Protein AF-L0GWH3-F1 (afdb_monomer_lite)

Secondary structure (DSSP, 8-state):
-----PPPHHHHHHHHHHHHH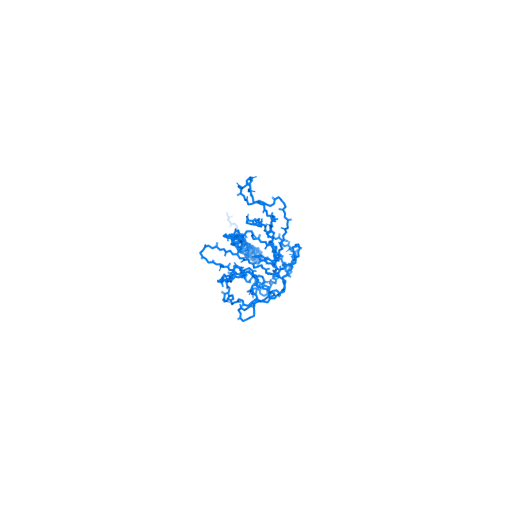HHHHHHHHHHHHHHHHHHHHHHHHHHHHHHHHHHHHHHHHTTTTTT-SS--BTTTEEEEES--EETTEE--EEPPTT-EESEEEEEEESSSEEEEEEE--TTS--EEEEEEE-S-GGGGGTSB--SPEEEE--SSTT-TT-EEEEEEEEEEEE-TT---TT-S-----S--EEEEEEEEEEEESSS--EEEEEEEEE-S--

pLDDT: mean 81.89, std 13.48, range [44.09, 96.38]

Structure (mmCIF, N/CA/C/O backbone):
data_AF-L0GWH3-F1
#
_entry.id   AF-L0GWH3-F1
#
loop_
_atom_site.group_PDB
_atom_site.id
_atom_site.type_symbol
_atom_site.label_atom_id
_atom_site.label_alt_id
_atom_site.label_comp_id
_atom_site.label_asym_id
_atom_site.label_entity_id
_atom_site.label_seq_id
_atom_site.pdbx_PDB_ins_code
_atom_site.Cartn_x
_atom_site.Cartn_y
_atom_site.Cartn_z
_atom_site.occupancy
_atom_site.B_iso_or_equiv
_atom_site.auth_seq_id
_atom_site.auth_comp_id
_atom_site.auth_asym_id
_atom_site.auth_atom_id
_atom_site.pdbx_PDB_model_num
ATOM 1 N N . MET A 1 1 ? -49.078 20.575 70.117 1.00 44.09 1 MET A N 1
ATOM 2 C CA . MET A 1 1 ? -48.470 19.298 70.553 1.00 44.09 1 MET A CA 1
ATOM 3 C C . MET A 1 1 ? -47.922 18.587 69.323 1.00 44.09 1 MET A C 1
ATOM 5 O O . MET A 1 1 ? -48.710 18.144 68.500 1.00 44.09 1 MET A O 1
ATOM 9 N N . HIS A 1 2 ? -46.599 18.558 69.143 1.00 49.22 2 HIS A N 1
ATOM 10 C CA . HIS A 1 2 ? -45.952 17.859 68.027 1.00 49.22 2 HIS A CA 1
ATOM 11 C C . HIS A 1 2 ? -45.765 16.384 68.408 1.00 49.22 2 HIS A C 1
ATOM 13 O O . HIS A 1 2 ? -45.039 16.078 69.351 1.00 49.22 2 HIS A O 1
ATOM 19 N N . ARG A 1 3 ? -46.450 15.472 67.709 1.00 53.72 3 ARG A N 1
ATOM 20 C CA . ARG A 1 3 ? -46.238 14.023 67.837 1.00 53.72 3 ARG A CA 1
ATOM 21 C C . ARG A 1 3 ? -44.860 13.688 67.257 1.00 53.72 3 ARG A C 1
ATOM 23 O O . ARG A 1 3 ? -44.674 13.782 66.050 1.00 53.72 3 ARG A O 1
ATOM 30 N N . GLN A 1 4 ? -43.910 13.293 68.102 1.00 58.62 4 GLN A N 1
ATOM 31 C CA . GLN A 1 4 ? -42.692 12.622 67.648 1.00 58.62 4 GLN A CA 1
ATOM 32 C C . GLN A 1 4 ? -43.064 11.209 67.185 1.00 58.62 4 GLN A C 1
ATOM 34 O O . GLN A 1 4 ? -43.278 10.307 67.990 1.00 58.62 4 GLN A O 1
ATOM 39 N N . SER A 1 5 ? -43.189 11.026 65.875 1.00 62.06 5 SER A N 1
ATOM 40 C CA . SER A 1 5 ? -43.264 9.711 65.241 1.00 62.06 5 SER A CA 1
ATOM 41 C C . SER A 1 5 ? -41.844 9.167 65.080 1.00 62.06 5 SER A C 1
ATOM 43 O O . SER A 1 5 ? -41.103 9.606 64.203 1.00 62.06 5 SER A O 1
ATOM 45 N N . GLY A 1 6 ? -41.453 8.246 65.965 1.00 63.69 6 GLY A N 1
ATOM 46 C CA . GLY A 1 6 ? -40.183 7.530 65.869 1.00 63.69 6 GLY A CA 1
ATOM 47 C C . GLY A 1 6 ? -40.144 6.666 64.608 1.00 63.69 6 GLY A C 1
ATOM 48 O O . GLY A 1 6 ? -41.064 5.889 64.353 1.00 63.69 6 GLY A O 1
ATOM 49 N N . LEU A 1 7 ? -39.089 6.820 63.810 1.00 65.94 7 LEU A N 1
ATOM 50 C CA . LEU A 1 7 ? -38.818 5.966 62.657 1.00 65.94 7 LEU A CA 1
ATOM 51 C C . LEU A 1 7 ? -38.630 4.520 63.135 1.00 65.94 7 LEU A C 1
ATOM 53 O O . LEU A 1 7 ? -37.776 4.239 63.974 1.00 65.94 7 LEU A O 1
ATOM 57 N N . SER A 1 8 ? -39.440 3.602 62.605 1.00 79.19 8 SER A N 1
ATOM 58 C CA . SER A 1 8 ? -39.278 2.166 62.848 1.00 79.19 8 SER A CA 1
ATOM 59 C C . SER A 1 8 ? -37.948 1.689 62.261 1.00 79.19 8 SER A C 1
ATOM 61 O O . SER A 1 8 ? -37.611 2.030 61.128 1.00 79.19 8 SER A O 1
ATOM 63 N N . LEU A 1 9 ? -37.216 0.848 62.995 1.00 78.12 9 LEU A N 1
ATOM 64 C CA . LEU A 1 9 ? -35.955 0.236 62.556 1.00 78.12 9 LEU A CA 1
ATOM 65 C C . LEU A 1 9 ? -36.095 -0.480 61.194 1.00 78.12 9 LEU A C 1
ATOM 67 O O . LEU A 1 9 ? -35.179 -0.454 60.376 1.00 78.12 9 LEU A O 1
ATOM 71 N N . VAL A 1 10 ? -37.285 -1.016 60.900 1.00 82.62 10 VAL A N 1
ATOM 72 C CA . VAL A 1 10 ? -37.623 -1.640 59.609 1.00 82.62 10 VAL A CA 1
ATOM 73 C C . VAL A 1 10 ? -37.638 -0.616 58.467 1.00 82.62 10 VAL A C 1
ATOM 75 O O . VAL A 1 10 ? -37.113 -0.891 57.393 1.00 82.62 10 VAL A O 1
ATOM 78 N N . SER A 1 11 ? -38.168 0.591 58.697 1.00 81.94 11 SER A N 1
ATOM 79 C CA . SER A 1 11 ? -38.162 1.677 57.703 1.00 81.94 11 SER A CA 1
ATOM 80 C C . SER A 1 11 ? -36.741 2.103 57.337 1.00 81.94 11 SER A C 1
ATOM 82 O O . SER A 1 11 ? -36.496 2.474 56.190 1.00 81.94 11 SER A O 1
ATOM 84 N N . LEU A 1 12 ? -35.812 2.048 58.294 1.00 85.88 12 LEU A N 1
ATOM 85 C CA . LEU A 1 12 ? -34.414 2.407 58.071 1.00 85.88 12 LEU A CA 1
ATOM 86 C C . LEU A 1 12 ? -33.697 1.327 57.248 1.00 85.88 12 LEU A C 1
ATOM 88 O O . LEU A 1 12 ? -32.996 1.653 56.293 1.00 85.88 12 LEU A O 1
ATOM 92 N N . MET A 1 13 ? -33.939 0.046 57.542 1.00 86.75 13 MET A N 1
ATOM 93 C CA . MET A 1 13 ? -33.372 -1.058 56.756 1.00 86.75 13 MET A CA 1
ATOM 94 C C . MET A 1 13 ? -33.907 -1.105 55.318 1.00 86.75 13 MET A C 1
ATOM 96 O O . MET A 1 13 ? -33.137 -1.311 54.379 1.00 86.75 13 MET A O 1
ATOM 100 N N . VAL A 1 14 ? -35.204 -0.853 55.113 1.00 90.88 14 VAL A N 1
ATOM 101 C CA . VAL A 1 14 ? -35.794 -0.789 53.763 1.00 90.88 14 VAL A CA 1
ATOM 102 C C . VAL A 1 14 ? -35.263 0.421 52.980 1.00 90.88 14 VAL A C 1
ATOM 104 O O . VAL A 1 14 ? -34.913 0.289 51.811 1.00 90.88 14 VAL A O 1
ATOM 107 N N . GLY A 1 15 ? -35.113 1.589 53.613 1.00 89.69 15 GLY A N 1
ATOM 108 C CA . GLY A 1 15 ? -34.525 2.762 52.953 1.00 89.69 15 GLY A CA 1
ATOM 109 C C . GLY A 1 15 ? -33.066 2.546 52.530 1.00 89.69 15 GLY A C 1
ATOM 110 O O . GLY A 1 15 ? -32.670 2.934 51.431 1.00 89.69 15 GLY A O 1
ATOM 111 N N . LEU A 1 16 ? -32.275 1.875 53.373 1.00 87.50 16 LEU A N 1
ATOM 112 C CA . LEU A 1 16 ? -30.863 1.607 53.098 1.00 87.50 16 LEU A CA 1
ATOM 113 C C . LEU A 1 16 ? -30.678 0.562 51.985 1.00 87.50 16 LEU A C 1
ATOM 115 O O . LEU A 1 16 ? -29.815 0.728 51.128 1.00 87.50 16 LEU A O 1
ATOM 119 N N . THR A 1 17 ? -31.529 -0.467 51.938 1.00 90.19 17 THR A N 1
ATOM 120 C CA . THR A 1 17 ? -31.512 -1.466 50.852 1.00 90.19 17 THR A CA 1
ATOM 121 C C . THR A 1 17 ? -31.926 -0.875 49.504 1.00 90.19 17 THR A C 1
ATOM 123 O O . THR A 1 17 ? -31.257 -1.135 48.507 1.00 90.19 17 THR A O 1
ATOM 126 N N . LEU A 1 18 ? -32.956 -0.021 49.463 1.00 89.69 18 LEU A N 1
ATOM 127 C CA . LEU A 1 18 ? -33.347 0.690 48.238 1.00 89.69 18 LEU A CA 1
ATOM 128 C C . LEU A 1 18 ? -32.247 1.642 47.738 1.00 89.69 18 LEU A C 1
ATOM 130 O O . LEU A 1 18 ? -32.030 1.740 46.532 1.00 89.69 18 LEU A O 1
ATOM 134 N N . SER A 1 19 ? -31.523 2.297 48.651 1.00 92.56 19 SER A N 1
ATOM 135 C CA . SER A 1 19 ? -30.363 3.137 48.317 1.00 92.56 19 SER A CA 1
ATOM 136 C C . SER A 1 19 ? -29.203 2.323 47.726 1.00 92.56 19 SER A C 1
ATOM 138 O O . SER A 1 19 ? -28.619 2.700 46.715 1.00 92.56 19 SER A O 1
ATOM 140 N N . LEU A 1 20 ? -28.896 1.154 48.297 1.00 91.31 20 LEU A N 1
ATOM 141 C CA . LEU A 1 20 ? -27.866 0.268 47.741 1.00 91.31 20 LEU A CA 1
ATOM 142 C C . LEU A 1 20 ? -28.248 -0.253 46.349 1.00 91.31 20 LEU A C 1
ATOM 144 O O . LEU A 1 20 ? -27.394 -0.333 45.466 1.00 91.31 20 LEU A O 1
ATOM 148 N N . LEU A 1 21 ? -29.529 -0.569 46.136 1.00 92.62 21 LEU A N 1
ATOM 149 C CA . LEU A 1 21 ? -30.024 -1.056 44.851 1.00 92.62 21 LEU A CA 1
ATOM 150 C C . LEU A 1 21 ? -29.955 0.025 43.761 1.00 92.62 21 LEU A C 1
ATOM 152 O O . LEU A 1 21 ? -29.572 -0.277 42.630 1.00 92.62 21 LEU A O 1
ATOM 156 N N . SER A 1 22 ? -30.251 1.287 44.090 1.00 92.25 22 SER A N 1
ATOM 157 C CA . SER A 1 22 ? -30.133 2.396 43.134 1.00 92.25 22 SER A CA 1
ATOM 158 C C . SER A 1 22 ? -28.677 2.693 42.757 1.00 92.25 22 SER A C 1
ATOM 160 O O . SER A 1 22 ? -28.382 2.890 41.578 1.00 92.25 22 SER A O 1
ATOM 162 N N . VAL A 1 23 ? -27.747 2.645 43.717 1.00 92.56 23 VAL A N 1
ATOM 163 C CA . VAL A 1 23 ? -26.308 2.807 43.448 1.00 92.56 23 VAL A CA 1
ATOM 164 C C . VAL A 1 23 ? -25.775 1.662 42.584 1.00 92.56 23 VAL A C 1
ATOM 166 O O . VAL A 1 23 ? -25.030 1.910 41.635 1.00 92.56 23 VAL A O 1
ATOM 169 N N . ALA A 1 24 ? -26.191 0.420 42.847 1.00 90.75 24 ALA A N 1
ATOM 170 C CA . ALA A 1 24 ? -25.812 -0.728 42.024 1.00 90.75 24 ALA A CA 1
ATOM 171 C C . ALA A 1 24 ? -26.312 -0.583 40.575 1.00 90.75 24 ALA A C 1
ATOM 173 O O . ALA A 1 24 ? -25.554 -0.825 39.634 1.00 90.75 24 ALA A O 1
ATOM 174 N N . ALA A 1 25 ? -27.554 -0.122 40.390 1.00 91.12 25 ALA A N 1
ATOM 175 C CA . ALA A 1 25 ? -28.115 0.149 39.068 1.00 91.12 25 ALA A CA 1
ATOM 176 C C . ALA A 1 25 ? -27.345 1.257 38.324 1.00 91.12 25 ALA A C 1
ATOM 178 O O . ALA A 1 25 ? -26.997 1.086 37.155 1.00 91.12 25 ALA A O 1
ATOM 179 N N . MET A 1 26 ? -27.006 2.361 39.001 1.00 92.81 26 MET A N 1
ATOM 180 C CA . MET A 1 26 ? -26.185 3.427 38.411 1.00 92.81 26 MET A CA 1
ATOM 181 C C . MET A 1 26 ? -24.779 2.940 38.039 1.00 92.81 26 MET A C 1
ATOM 183 O O . MET A 1 26 ? -24.273 3.293 36.976 1.00 92.81 26 MET A O 1
ATOM 187 N N . MET A 1 27 ? -24.155 2.097 38.867 1.00 92.31 27 MET A N 1
ATOM 188 C CA . MET A 1 27 ? -22.834 1.537 38.573 1.00 92.31 27 MET A CA 1
ATOM 189 C C . MET A 1 27 ? -22.866 0.618 37.345 1.00 92.31 27 MET A C 1
ATOM 191 O O . MET A 1 27 ? -21.951 0.664 36.522 1.00 92.31 27 MET A O 1
ATOM 195 N N . ALA A 1 28 ? -23.922 -0.186 37.197 1.00 88.44 28 ALA A N 1
ATOM 196 C CA . ALA A 1 28 ? -24.120 -1.024 36.018 1.00 88.44 28 ALA A CA 1
ATOM 197 C C . ALA A 1 28 ? -24.271 -0.173 34.744 1.00 88.44 28 ALA A C 1
ATOM 199 O O . ALA A 1 28 ? -23.587 -0.421 33.752 1.00 88.44 28 ALA A O 1
ATOM 200 N N . MET A 1 29 ? -25.087 0.884 34.795 1.00 88.88 29 MET A N 1
ATOM 201 C CA . MET A 1 29 ? -25.279 1.801 33.666 1.00 88.88 29 MET A CA 1
ATOM 202 C C . MET A 1 29 ? -23.997 2.561 33.295 1.00 88.88 29 MET A C 1
ATOM 204 O O . MET A 1 29 ? -23.694 2.733 32.111 1.00 88.88 29 MET A O 1
ATOM 208 N N . TYR A 1 30 ? -23.213 2.975 34.293 1.00 91.25 30 TYR A N 1
ATOM 209 C CA . TYR A 1 30 ? -21.916 3.610 34.075 1.00 91.25 30 TYR A CA 1
ATOM 210 C C . TYR A 1 30 ? -20.941 2.664 33.366 1.00 91.25 30 TYR A C 1
ATOM 212 O O . TYR A 1 30 ? -20.341 3.048 32.365 1.00 91.25 30 TYR A O 1
ATOM 220 N N . LYS A 1 31 ? -20.826 1.410 33.828 1.00 84.25 31 LYS A N 1
ATOM 221 C CA . LYS A 1 31 ? -19.937 0.410 33.214 1.00 84.25 31 LYS A CA 1
ATOM 222 C C . LYS A 1 31 ? -20.276 0.157 31.748 1.00 84.25 31 LYS A C 1
ATOM 224 O O . LYS A 1 31 ? -19.372 0.141 30.920 1.00 84.25 31 LYS A O 1
ATOM 229 N N . ILE A 1 32 ? -21.563 0.015 31.432 1.00 85.94 32 ILE A N 1
ATOM 230 C CA . ILE A 1 32 ? -22.023 -0.187 30.052 1.00 85.94 32 ILE A CA 1
ATOM 231 C C . ILE A 1 32 ? -21.661 1.027 29.189 1.00 85.94 32 ILE A C 1
ATOM 233 O O . ILE A 1 32 ? -21.045 0.877 28.138 1.00 85.94 32 ILE A O 1
ATOM 237 N N . THR A 1 33 ? -21.974 2.239 29.658 1.00 87.69 33 THR A N 1
ATOM 238 C CA . THR A 1 33 ? -21.672 3.479 28.921 1.00 87.69 33 THR A CA 1
ATOM 239 C C . THR A 1 33 ? -20.173 3.640 28.652 1.00 87.69 33 THR A C 1
ATOM 241 O O . THR A 1 33 ? -19.778 4.009 27.546 1.00 87.69 33 THR A O 1
ATOM 244 N N . VAL A 1 34 ? -19.326 3.344 29.643 1.00 84.06 34 VAL A N 1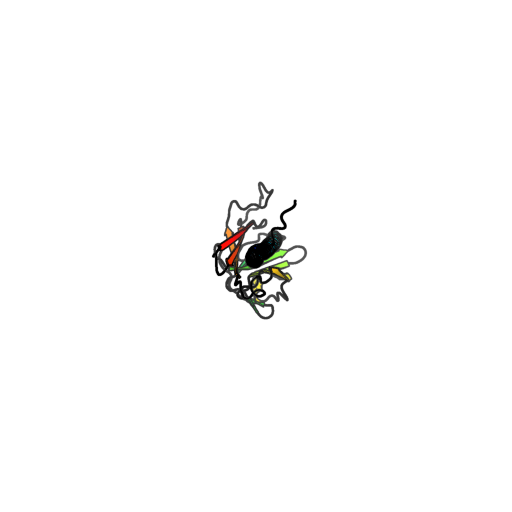
ATOM 245 C CA . VAL A 1 34 ? -17.866 3.409 29.492 1.00 84.06 34 VAL A CA 1
ATOM 246 C C . VAL A 1 34 ? -17.366 2.353 28.508 1.00 84.06 34 VAL A C 1
ATOM 248 O O . VAL A 1 34 ? -16.576 2.696 27.635 1.00 84.06 34 VAL A O 1
ATOM 251 N N . GLY A 1 35 ? -17.852 1.111 28.586 1.00 76.06 35 GLY A N 1
ATOM 252 C CA . GLY A 1 35 ? -17.463 0.046 27.654 1.00 76.06 35 GLY A CA 1
ATOM 253 C C . GLY A 1 35 ? -17.800 0.377 26.196 1.00 76.06 35 GLY A C 1
ATOM 254 O O . GLY A 1 35 ? -16.954 0.243 25.311 1.00 76.06 35 GLY A O 1
ATOM 255 N N . ILE A 1 36 ? -19.000 0.911 25.949 1.00 80.06 36 ILE A N 1
ATOM 256 C CA . ILE A 1 36 ? -19.407 1.375 24.612 1.00 80.06 36 ILE A CA 1
ATOM 257 C C . ILE A 1 36 ? -18.530 2.549 24.155 1.00 80.06 36 ILE A C 1
ATOM 259 O O . ILE A 1 36 ? -18.115 2.611 23.004 1.00 80.06 36 ILE A O 1
ATOM 263 N N . SER A 1 37 ? -18.205 3.479 25.055 1.00 79.44 37 SER A N 1
ATOM 264 C CA . SER A 1 37 ? -17.369 4.635 24.707 1.00 79.44 37 SER A CA 1
ATOM 265 C C . SER A 1 37 ? -15.934 4.237 24.349 1.00 79.44 37 SER A C 1
ATOM 267 O O . SER A 1 37 ? -15.342 4.844 23.462 1.00 79.44 37 SER A O 1
ATOM 269 N N . VAL A 1 38 ? -15.365 3.239 25.032 1.00 77.88 38 VAL A N 1
ATOM 270 C CA . VAL A 1 38 ? -14.011 2.734 24.752 1.00 77.88 38 VAL A CA 1
ATOM 271 C C . VAL A 1 38 ? -13.971 1.998 23.415 1.00 77.88 38 VAL A C 1
ATOM 273 O O . VAL A 1 38 ? -13.140 2.332 22.577 1.00 77.88 38 VAL A O 1
ATOM 276 N N . SER A 1 39 ? -14.902 1.072 23.179 1.00 73.44 39 SER A N 1
ATOM 277 C CA . SER A 1 39 ? -14.987 0.346 21.901 1.00 73.44 39 SER A CA 1
ATOM 278 C C . SER A 1 39 ? -15.223 1.285 20.714 1.00 73.44 39 SER A C 1
ATOM 280 O O . SER A 1 39 ? -14.554 1.168 19.692 1.00 73.44 39 SER A O 1
ATOM 282 N N . ALA A 1 40 ? -16.099 2.283 20.864 1.00 76.06 40 ALA A N 1
ATOM 283 C CA . ALA A 1 40 ? -16.325 3.286 19.826 1.00 76.06 40 ALA A CA 1
ATOM 284 C C . ALA A 1 40 ? -15.071 4.124 19.523 1.00 76.06 40 ALA A C 1
ATOM 286 O O . ALA A 1 40 ? -14.834 4.468 18.367 1.00 76.06 40 ALA A O 1
ATOM 287 N N . ARG A 1 41 ? -14.258 4.450 20.538 1.00 78.50 41 ARG A N 1
ATOM 288 C CA . ARG A 1 41 ? -12.984 5.158 20.334 1.00 78.50 41 ARG A CA 1
ATOM 289 C C . ARG A 1 41 ? -11.975 4.303 19.580 1.00 78.50 41 ARG A C 1
ATOM 291 O O . ARG A 1 41 ? -11.413 4.794 18.613 1.00 78.50 41 ARG A O 1
ATOM 298 N N . GLN A 1 42 ? -11.811 3.042 19.969 1.00 76.25 42 GLN A N 1
ATOM 299 C CA . GLN A 1 42 ? -10.905 2.109 19.292 1.00 76.25 42 GLN A CA 1
ATOM 300 C C . GLN A 1 42 ? -11.290 1.924 17.817 1.00 76.25 42 GLN A C 1
ATOM 302 O O . GLN A 1 42 ? -10.444 2.047 16.937 1.00 76.25 42 GLN A O 1
ATOM 307 N N . ALA A 1 43 ? -12.581 1.731 17.527 1.00 76.12 43 ALA A N 1
ATOM 308 C CA . ALA A 1 43 ? -13.068 1.623 16.152 1.00 76.12 43 ALA A CA 1
ATOM 309 C C . ALA A 1 43 ? -12.834 2.910 15.337 1.00 76.12 43 ALA A C 1
ATOM 311 O O . ALA A 1 43 ? -12.474 2.851 14.160 1.00 76.12 43 ALA A O 1
ATOM 312 N N . ALA A 1 44 ? -13.013 4.083 15.954 1.00 80.00 44 ALA 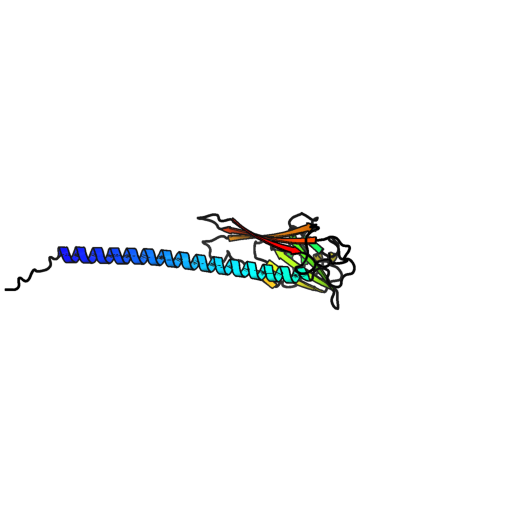A N 1
ATOM 313 C CA . ALA A 1 44 ? -12.757 5.365 15.300 1.00 80.00 44 ALA A CA 1
ATOM 314 C C . ALA A 1 44 ? -11.260 5.596 15.027 1.00 80.00 44 ALA A C 1
ATOM 316 O O . ALA A 1 44 ? -10.911 6.102 13.962 1.00 80.00 44 ALA A O 1
ATOM 317 N N . GLU A 1 45 ? -10.382 5.217 15.958 1.00 82.00 45 GLU A N 1
ATOM 318 C CA . GLU A 1 45 ? -8.925 5.290 15.791 1.00 82.00 45 GLU A CA 1
ATOM 319 C C . GLU A 1 45 ? -8.437 4.361 14.676 1.00 82.00 45 GLU A C 1
ATOM 321 O O . GLU A 1 45 ? -7.620 4.783 13.858 1.00 82.00 45 GLU A O 1
ATOM 326 N N . LEU A 1 46 ? -8.981 3.143 14.596 1.00 77.50 46 LEU A N 1
ATOM 327 C CA . LEU A 1 46 ? -8.705 2.202 13.509 1.00 77.50 46 LEU A CA 1
ATOM 328 C C . LEU A 1 46 ? -9.129 2.777 12.154 1.00 77.50 46 LEU A C 1
ATOM 330 O O . LEU A 1 46 ? -8.322 2.864 11.231 1.00 77.50 46 LEU A O 1
ATOM 334 N N . THR A 1 47 ? -10.379 3.234 12.057 1.00 82.31 47 THR A N 1
ATOM 335 C CA . THR A 1 47 ? -10.915 3.816 10.816 1.00 82.31 47 THR A CA 1
ATOM 336 C C . THR A 1 47 ? -10.056 4.997 10.358 1.00 82.31 47 THR A C 1
ATOM 338 O O . THR A 1 47 ? -9.688 5.085 9.190 1.00 82.31 47 THR A O 1
ATOM 341 N N . ALA A 1 48 ? -9.660 5.876 11.285 1.00 84.69 48 ALA A N 1
ATOM 342 C CA . ALA A 1 48 ? -8.817 7.026 10.971 1.00 84.69 48 ALA A CA 1
ATOM 343 C C . ALA A 1 48 ? -7.428 6.624 10.445 1.00 84.69 48 ALA A C 1
ATOM 345 O O . ALA A 1 48 ? -6.885 7.294 9.562 1.00 84.69 48 ALA A O 1
ATOM 346 N N . GLN A 1 49 ? -6.846 5.546 10.970 1.00 85.19 49 GLN A N 1
ATOM 347 C CA . GLN A 1 49 ? -5.554 5.039 10.509 1.00 85.19 49 GLN A CA 1
ATOM 348 C C . GLN A 1 49 ? -5.651 4.398 9.130 1.00 85.19 49 GLN A C 1
ATOM 350 O O . GLN A 1 49 ? -4.842 4.728 8.264 1.00 85.19 49 GLN A O 1
ATOM 355 N N . ILE A 1 50 ? -6.678 3.577 8.892 1.00 84.50 50 ILE A N 1
ATOM 356 C CA . ILE A 1 50 ? -6.961 2.996 7.575 1.00 84.50 50 ILE A CA 1
ATOM 357 C C . ILE A 1 50 ? -7.163 4.109 6.542 1.00 84.50 50 ILE A C 1
ATOM 359 O O . ILE A 1 50 ? -6.505 4.108 5.504 1.00 84.50 50 ILE A O 1
ATOM 363 N N . ASP A 1 51 ? -7.999 5.106 6.838 1.00 87.19 51 ASP A N 1
ATOM 364 C CA . ASP A 1 51 ? -8.243 6.241 5.943 1.00 87.19 51 ASP A CA 1
ATOM 365 C C . ASP A 1 51 ? -6.959 7.012 5.624 1.00 87.19 51 ASP A C 1
ATOM 367 O O . ASP A 1 51 ? -6.693 7.355 4.467 1.00 87.19 51 ASP A O 1
ATOM 371 N N . THR A 1 52 ? -6.135 7.265 6.642 1.00 89.44 52 THR A N 1
ATOM 372 C CA . THR A 1 52 ? -4.865 7.980 6.480 1.00 89.44 52 THR A CA 1
ATOM 373 C C . THR A 1 52 ? -3.890 7.177 5.624 1.00 89.44 52 THR A C 1
ATOM 375 O O . THR A 1 52 ? -3.288 7.721 4.697 1.00 89.44 52 THR A O 1
ATOM 378 N N . ALA A 1 53 ? -3.751 5.881 5.890 1.00 89.12 53 ALA A N 1
ATOM 379 C CA . ALA A 1 53 ? -2.863 5.007 5.144 1.00 89.12 53 ALA A CA 1
ATOM 380 C C . ALA A 1 53 ? -3.308 4.824 3.696 1.00 89.12 53 ALA A C 1
ATOM 382 O O . ALA A 1 53 ? -2.480 4.896 2.788 1.00 89.12 53 ALA A O 1
ATOM 383 N N . LEU A 1 54 ? -4.612 4.660 3.464 1.00 88.94 54 LEU A N 1
ATOM 384 C CA . LEU A 1 54 ? -5.171 4.599 2.123 1.00 88.94 54 LEU A CA 1
ATOM 385 C C . LEU A 1 54 ? -4.921 5.910 1.386 1.00 88.94 54 LEU A C 1
ATOM 387 O O . LEU A 1 54 ? -4.462 5.867 0.252 1.00 88.94 54 LEU A O 1
ATOM 391 N N . LEU A 1 55 ? -5.111 7.069 2.020 1.00 91.31 55 LEU A N 1
ATOM 392 C CA . LEU A 1 55 ? -4.797 8.359 1.403 1.00 91.31 55 LEU A CA 1
ATOM 393 C C . LEU A 1 55 ? -3.309 8.483 1.035 1.00 91.31 55 LEU A C 1
ATOM 395 O O . LEU A 1 55 ? -2.978 8.963 -0.054 1.00 91.31 55 LEU A O 1
ATOM 399 N N . VAL A 1 56 ? -2.404 8.040 1.914 1.00 92.06 56 VAL A N 1
ATOM 400 C CA . VAL A 1 56 ? -0.962 8.001 1.622 1.00 92.06 56 VAL A CA 1
ATOM 401 C C . VAL A 1 56 ? -0.682 7.075 0.440 1.00 92.06 56 VAL A C 1
ATOM 403 O O . VAL A 1 56 ? -0.009 7.493 -0.503 1.00 92.06 56 VAL A O 1
ATOM 406 N N . ALA A 1 57 ? -1.249 5.868 0.439 1.00 91.56 57 ALA A N 1
ATOM 407 C CA . ALA A 1 57 ? -1.123 4.910 -0.652 1.00 91.56 57 ALA A CA 1
ATOM 408 C C . ALA A 1 57 ? -1.644 5.489 -1.975 1.00 91.56 57 ALA A C 1
ATOM 410 O O . ALA A 1 57 ? -0.945 5.432 -2.981 1.00 91.56 57 ALA A O 1
ATOM 411 N N . GLN A 1 58 ? -2.816 6.133 -1.985 1.00 90.69 58 GLN A N 1
ATOM 412 C CA . GLN A 1 58 ? -3.356 6.798 -3.174 1.00 90.69 58 GLN A CA 1
ATOM 413 C C . GLN A 1 58 ? -2.421 7.885 -3.697 1.00 90.69 58 GLN A C 1
ATOM 415 O O . GLN A 1 58 ? -2.167 7.950 -4.897 1.00 90.69 58 GLN A O 1
ATOM 420 N N . LYS A 1 59 ? -1.897 8.737 -2.809 1.00 90.56 59 LYS A N 1
ATOM 421 C CA . LYS A 1 59 ? -0.972 9.810 -3.188 1.00 90.56 59 LYS A CA 1
ATOM 422 C C . LYS A 1 59 ? 0.313 9.251 -3.801 1.00 90.56 59 LYS A C 1
ATOM 424 O O . LYS A 1 59 ? 0.826 9.820 -4.757 1.00 90.56 59 LYS A O 1
ATOM 429 N N . LYS A 1 60 ? 0.827 8.149 -3.255 1.00 92.12 60 LYS A N 1
ATOM 430 C CA . LYS A 1 60 ? 2.015 7.462 -3.773 1.00 92.12 60 LYS A CA 1
ATOM 431 C C . LYS A 1 60 ? 1.742 6.795 -5.123 1.00 92.12 60 LYS A C 1
ATOM 433 O O . LYS A 1 60 ? 2.503 6.996 -6.060 1.00 92.12 60 LYS A O 1
ATOM 438 N N . LEU A 1 61 ? 0.600 6.129 -5.267 1.00 91.62 61 LEU A N 1
ATOM 439 C CA . LEU A 1 61 ? 0.161 5.513 -6.523 1.00 91.62 61 LEU A CA 1
ATOM 440 C C . LEU A 1 61 ? -0.099 6.522 -7.643 1.00 91.62 61 LEU A C 1
ATOM 442 O O . LEU A 1 61 ? 0.082 6.197 -8.810 1.00 91.62 61 LEU A O 1
ATOM 446 N N . GLN A 1 62 ? -0.494 7.756 -7.321 1.00 89.25 62 GLN A N 1
ATOM 447 C CA . GLN A 1 62 ? -0.629 8.816 -8.328 1.00 89.25 62 GLN A CA 1
ATOM 448 C C . GLN A 1 62 ? 0.700 9.169 -9.010 1.00 89.25 62 GLN A C 1
ATOM 450 O O . GLN A 1 62 ? 0.674 9.685 -10.125 1.00 89.25 62 GLN A O 1
ATOM 455 N N . ALA A 1 63 ? 1.841 8.888 -8.373 1.00 88.31 63 ALA A N 1
ATOM 456 C CA . ALA A 1 63 ? 3.156 9.063 -8.981 1.00 88.31 63 ALA A CA 1
ATOM 457 C C . ALA A 1 63 ? 3.552 7.897 -9.903 1.00 88.31 63 ALA A C 1
ATOM 459 O O . ALA A 1 63 ? 4.571 7.988 -10.580 1.00 88.31 63 ALA A O 1
ATOM 460 N N . ALA A 1 64 ? 2.770 6.813 -9.964 1.00 90.69 64 ALA A N 1
ATOM 461 C CA . ALA A 1 64 ? 3.113 5.658 -10.782 1.00 90.69 64 ALA A CA 1
ATOM 462 C C . ALA A 1 64 ? 3.246 6.034 -12.263 1.00 90.69 64 ALA A C 1
ATOM 464 O O . ALA A 1 64 ? 2.385 6.709 -12.839 1.00 90.69 64 ALA A O 1
ATOM 465 N N . GLY A 1 65 ? 4.339 5.586 -12.877 1.00 88.81 65 GLY A N 1
ATOM 466 C CA . GLY A 1 65 ? 4.670 5.860 -14.271 1.00 88.81 65 GLY A CA 1
ATOM 467 C C . GLY A 1 65 ? 5.033 7.316 -14.567 1.00 88.81 65 GLY A C 1
ATOM 468 O O . GLY A 1 65 ? 5.156 7.672 -15.736 1.00 88.81 65 GLY A O 1
ATOM 469 N N . TYR A 1 66 ? 5.182 8.172 -13.550 1.00 90.69 66 TYR A N 1
ATOM 470 C CA . TYR A 1 66 ? 5.666 9.538 -13.752 1.00 90.69 66 TYR A CA 1
ATOM 471 C C . TYR A 1 66 ? 7.085 9.503 -14.332 1.00 90.69 66 TYR A C 1
ATOM 473 O O . TYR A 1 66 ? 7.866 8.632 -13.966 1.00 90.69 66 TYR A O 1
ATOM 481 N N . GLY A 1 67 ? 7.392 10.399 -15.272 1.00 89.00 67 GLY A N 1
ATOM 482 C CA . GLY A 1 67 ? 8.691 10.466 -15.958 1.00 89.00 67 GLY A CA 1
ATOM 483 C C . GLY A 1 67 ? 8.933 9.396 -17.032 1.00 89.00 67 GLY A C 1
ATOM 484 O O . GLY A 1 67 ? 9.730 9.623 -17.938 1.00 89.00 67 GLY A O 1
ATOM 485 N N . LEU A 1 68 ? 8.192 8.282 -17.019 1.00 88.62 68 LEU A N 1
ATOM 486 C CA . LEU A 1 68 ? 8.406 7.170 -17.946 1.00 88.62 68 LEU A CA 1
ATOM 487 C C . LEU A 1 68 ? 7.804 7.429 -19.333 1.00 88.62 68 LEU A C 1
ATOM 489 O O . LEU A 1 68 ? 6.729 8.012 -19.493 1.00 88.62 68 LEU A O 1
ATOM 493 N N . THR A 1 69 ? 8.478 6.923 -20.367 1.00 84.44 69 THR A N 1
ATOM 494 C CA . THR A 1 69 ? 7.977 6.989 -21.745 1.00 84.44 69 THR A CA 1
ATOM 495 C C . THR A 1 69 ? 7.087 5.777 -22.034 1.00 84.44 69 THR A C 1
ATOM 497 O O . THR A 1 69 ? 7.597 4.698 -22.313 1.00 84.44 69 THR A O 1
ATOM 500 N N . SER A 1 70 ? 5.763 5.973 -22.038 1.00 84.75 70 SER A N 1
ATOM 501 C CA . SER A 1 70 ? 4.739 4.932 -22.300 1.00 84.75 70 SER A CA 1
ATOM 502 C C . SER A 1 70 ? 4.730 3.782 -21.276 1.00 84.75 70 SER A C 1
ATOM 504 O O . SER A 1 70 ? 5.014 2.640 -21.642 1.00 84.75 70 SER A O 1
ATOM 506 N N . PRO A 1 71 ? 4.429 4.058 -19.995 1.00 87.75 71 PRO A N 1
ATOM 507 C CA . PRO A 1 71 ? 4.388 3.016 -18.980 1.00 87.75 71 PRO A CA 1
ATOM 508 C C . PRO A 1 71 ? 3.219 2.047 -19.223 1.00 87.75 71 PRO A C 1
ATOM 510 O O . PRO A 1 71 ? 2.148 2.448 -19.673 1.00 87.75 71 PRO A O 1
ATOM 513 N N . ALA A 1 72 ? 3.429 0.764 -18.919 1.00 89.50 72 ALA A N 1
ATOM 514 C CA . ALA A 1 72 ? 2.439 -0.291 -19.151 1.00 89.50 72 ALA A CA 1
ATOM 515 C C . ALA A 1 72 ? 2.349 -1.284 -17.983 1.00 89.50 72 ALA A C 1
ATOM 517 O O . ALA A 1 72 ? 3.328 -1.515 -17.253 1.00 89.50 72 ALA A O 1
ATOM 518 N N . TYR A 1 73 ? 1.175 -1.904 -17.815 1.00 90.69 73 TYR A N 1
ATOM 519 C CA . TYR A 1 73 ? 1.019 -3.002 -16.862 1.00 90.69 73 TYR A CA 1
ATOM 520 C C . TYR A 1 73 ? 1.903 -4.187 -17.260 1.00 90.69 73 TYR A C 1
ATOM 522 O O . TYR A 1 73 ? 2.072 -4.498 -18.436 1.00 90.69 73 TYR A O 1
ATOM 530 N N . GLY A 1 74 ? 2.494 -4.859 -16.276 1.00 90.06 74 GLY A N 1
ATOM 531 C CA . GLY A 1 74 ? 3.400 -5.977 -16.527 1.00 90.06 74 GLY A CA 1
ATOM 532 C C . GLY A 1 74 ? 4.799 -5.562 -16.996 1.00 90.06 74 GLY A C 1
ATOM 533 O O . GLY A 1 74 ? 5.625 -6.437 -17.244 1.00 90.06 74 GLY A O 1
ATOM 534 N N . THR A 1 75 ? 5.082 -4.258 -17.101 1.00 91.62 75 THR A N 1
ATOM 535 C CA . THR A 1 75 ? 6.441 -3.728 -17.326 1.00 91.62 75 THR A CA 1
ATOM 536 C C . THR A 1 75 ? 6.852 -2.762 -16.219 1.00 91.62 75 THR A C 1
ATOM 538 O O . THR A 1 75 ? 7.895 -2.956 -15.602 1.00 91.62 75 THR A O 1
ATOM 541 N N . ASN A 1 76 ? 6.016 -1.760 -15.931 1.00 93.50 76 ASN A N 1
ATOM 542 C CA . ASN A 1 76 ? 6.321 -0.697 -14.961 1.00 93.50 76 ASN A CA 1
ATOM 543 C C . ASN A 1 76 ? 5.414 -0.736 -13.727 1.00 93.50 76 ASN A C 1
ATOM 545 O O . ASN A 1 76 ? 5.670 -0.041 -12.751 1.00 93.50 76 ASN A O 1
ATOM 549 N N . LEU A 1 77 ? 4.342 -1.526 -13.776 1.00 94.19 77 LEU A N 1
ATOM 550 C CA . LEU A 1 77 ? 3.399 -1.738 -12.684 1.00 94.19 77 LEU A CA 1
ATOM 551 C C . LEU A 1 77 ? 3.054 -3.221 -12.608 1.00 94.19 77 LEU A C 1
ATOM 553 O O . LEU A 1 77 ? 2.659 -3.825 -13.607 1.00 94.19 77 LEU A O 1
ATOM 557 N N . PHE A 1 78 ? 3.140 -3.781 -11.408 1.00 95.31 78 PHE A N 1
ATOM 558 C CA . PHE A 1 78 ? 2.798 -5.165 -11.120 1.00 95.31 78 PHE A CA 1
ATOM 559 C C . PHE A 1 78 ? 1.911 -5.233 -9.890 1.00 95.31 78 PHE A C 1
ATOM 561 O O . PHE A 1 78 ? 2.181 -4.582 -8.884 1.00 95.31 78 PHE A O 1
ATOM 568 N N . VAL A 1 79 ? 0.888 -6.079 -9.956 1.00 96.06 79 VAL A N 1
ATOM 569 C CA . VAL A 1 79 ? 0.228 -6.600 -8.758 1.00 96.06 79 VAL A CA 1
ATOM 570 C C . VAL A 1 79 ? 0.803 -7.988 -8.517 1.00 96.06 79 VAL A C 1
ATOM 572 O O . VAL A 1 79 ? 0.950 -8.764 -9.463 1.00 96.06 79 VAL A O 1
ATOM 575 N N . LEU A 1 80 ? 1.162 -8.282 -7.273 1.00 95.50 80 LEU A N 1
ATOM 576 C CA . LEU A 1 80 ? 1.767 -9.546 -6.876 1.00 95.50 80 LEU A CA 1
ATOM 577 C C . LEU A 1 80 ? 0.825 -10.305 -5.943 1.00 95.50 80 LEU A C 1
ATOM 579 O O . LEU A 1 80 ? 0.184 -9.709 -5.074 1.00 95.50 80 LEU A O 1
ATOM 583 N N . GLN A 1 81 ? 0.766 -11.618 -6.119 1.00 94.19 81 GLN A N 1
ATOM 584 C CA . GLN A 1 81 ? 0.103 -12.556 -5.220 1.00 94.19 81 GLN A CA 1
ATOM 585 C C . GLN A 1 81 ? 1.142 -13.315 -4.390 1.00 94.19 81 GLN A C 1
ATOM 587 O O . GLN A 1 81 ? 2.261 -13.542 -4.858 1.00 94.19 81 GLN A O 1
ATOM 592 N N . ASP A 1 82 ? 0.749 -13.695 -3.172 1.00 91.25 82 ASP A N 1
ATOM 593 C CA . ASP A 1 82 ? 1.580 -14.391 -2.184 1.00 91.25 82 ASP A CA 1
ATOM 594 C C . ASP A 1 82 ? 2.919 -13.679 -1.941 1.00 91.25 82 ASP A C 1
ATOM 596 O O . ASP A 1 82 ? 3.961 -14.302 -1.742 1.00 91.25 82 ASP A O 1
ATOM 600 N N . ALA A 1 83 ? 2.893 -12.346 -2.005 1.00 92.31 83 ALA A N 1
ATOM 601 C CA . ALA A 1 83 ? 4.068 -11.526 -1.820 1.00 92.31 83 ALA A CA 1
ATOM 602 C C . ALA A 1 83 ? 4.434 -11.428 -0.342 1.00 92.31 83 ALA A C 1
ATOM 604 O O . ALA A 1 83 ? 3.589 -11.125 0.500 1.00 92.31 83 ALA A O 1
ATOM 605 N N . ALA A 1 84 ? 5.704 -11.648 -0.030 1.00 91.62 84 ALA A N 1
ATOM 606 C CA . ALA A 1 84 ? 6.245 -11.504 1.313 1.00 91.62 84 ALA A CA 1
ATOM 607 C C . ALA A 1 84 ? 7.675 -10.969 1.244 1.00 91.62 84 ALA A C 1
ATOM 609 O O . ALA A 1 84 ? 8.400 -11.261 0.291 1.00 91.62 84 ALA A O 1
ATOM 610 N N . LEU A 1 85 ? 8.087 -10.202 2.251 1.00 89.62 85 LEU A N 1
ATOM 611 C CA . LEU A 1 85 ? 9.475 -9.769 2.387 1.00 89.62 85 LEU A CA 1
ATOM 612 C C . LEU A 1 85 ? 10.266 -10.828 3.154 1.00 89.62 85 LEU A C 1
ATOM 614 O O . LEU A 1 85 ? 9.981 -11.088 4.321 1.00 89.62 85 LEU A O 1
ATOM 618 N N . ASP A 1 86 ? 11.272 -11.409 2.505 1.00 86.62 86 ASP A N 1
ATOM 619 C CA . ASP A 1 86 ? 12.218 -12.346 3.110 1.00 86.62 86 ASP A CA 1
ATOM 620 C C . ASP A 1 86 ? 13.627 -11.750 3.051 1.00 86.62 86 ASP A C 1
ATOM 622 O O . ASP A 1 86 ? 14.197 -11.545 1.979 1.00 86.62 86 ASP A O 1
ATOM 626 N N . GLY A 1 87 ? 14.173 -11.385 4.213 1.00 80.75 87 GLY A N 1
ATOM 627 C CA . GLY A 1 87 ? 15.515 -10.803 4.307 1.00 80.75 87 GLY A CA 1
ATOM 628 C C . GLY A 1 87 ? 15.718 -9.502 3.514 1.00 80.75 87 GLY A C 1
ATOM 629 O O . GLY A 1 87 ? 16.849 -9.215 3.135 1.00 80.75 87 GLY A O 1
ATOM 630 N N . GLY A 1 88 ? 14.647 -8.743 3.251 1.00 83.38 88 GLY A N 1
ATOM 631 C CA . GLY A 1 88 ? 14.660 -7.505 2.455 1.00 83.38 88 GLY A CA 1
ATOM 632 C C . GLY A 1 88 ? 14.286 -7.699 0.981 1.00 83.38 88 GLY A C 1
ATOM 633 O O . GLY A 1 88 ? 13.888 -6.738 0.327 1.00 83.38 88 GLY A O 1
ATOM 634 N N . ALA A 1 89 ? 14.323 -8.930 0.468 1.00 89.81 89 ALA A N 1
ATOM 635 C CA . ALA A 1 89 ? 13.886 -9.245 -0.888 1.00 89.81 89 ALA A CA 1
ATOM 636 C C . ALA A 1 89 ? 12.383 -9.537 -0.928 1.00 89.81 89 ALA A C 1
ATOM 638 O O . ALA A 1 89 ? 11.832 -10.182 -0.033 1.00 89.81 89 ALA A O 1
ATOM 639 N N . LEU A 1 90 ? 11.709 -9.078 -1.982 1.00 93.06 90 LEU A N 1
ATOM 640 C CA . LEU A 1 90 ? 10.287 -9.335 -2.176 1.00 93.06 90 LEU A CA 1
ATOM 641 C C . LEU A 1 90 ? 10.085 -10.660 -2.913 1.00 93.06 90 LEU A C 1
ATOM 643 O O . LEU A 1 90 ? 10.658 -10.903 -3.967 1.00 93.06 90 LEU A O 1
ATOM 647 N N . THR A 1 91 ? 9.238 -11.520 -2.370 1.00 93.19 91 THR A N 1
ATOM 648 C CA . THR A 1 91 ? 8.776 -12.751 -3.021 1.00 93.19 91 THR A CA 1
ATOM 649 C C . THR A 1 91 ? 7.383 -12.541 -3.616 1.00 93.19 91 THR A C 1
ATOM 651 O O . THR A 1 91 ? 6.797 -11.469 -3.465 1.00 93.19 91 THR A O 1
ATOM 654 N N . GLY A 1 92 ? 6.855 -13.540 -4.322 1.00 92.38 92 GLY A N 1
ATOM 655 C CA . GLY A 1 92 ? 5.499 -13.520 -4.874 1.00 92.38 92 GLY A CA 1
ATOM 656 C C . GLY A 1 92 ? 5.460 -13.872 -6.354 1.00 92.38 92 GLY A C 1
ATOM 657 O O . GLY A 1 92 ? 6.438 -14.335 -6.940 1.00 92.38 92 GLY A O 1
ATOM 658 N N . SER A 1 93 ? 4.300 -13.695 -6.973 1.00 94.75 93 SER A N 1
ATOM 659 C CA . SER A 1 93 ? 4.113 -13.893 -8.411 1.00 94.75 93 SER A CA 1
ATOM 660 C C . SER A 1 93 ? 3.273 -12.771 -8.994 1.00 94.75 93 SER A C 1
ATOM 662 O O . SER A 1 93 ? 2.224 -12.435 -8.450 1.00 94.75 93 SER A O 1
ATOM 664 N N . ALA A 1 94 ? 3.728 -12.198 -10.109 1.00 94.56 94 ALA A N 1
ATOM 665 C CA . ALA A 1 94 ? 2.954 -11.203 -10.835 1.00 94.56 94 ALA A CA 1
ATOM 666 C C . ALA A 1 94 ? 1.665 -11.823 -11.376 1.00 94.56 94 ALA A C 1
ATOM 668 O O . ALA A 1 94 ? 1.685 -12.899 -11.979 1.00 94.56 94 ALA A O 1
ATOM 669 N N . VAL A 1 95 ? 0.551 -11.133 -11.160 1.00 95.50 95 VAL A N 1
ATOM 670 C CA . VAL A 1 95 ? -0.761 -11.554 -11.651 1.00 95.50 95 VAL A CA 1
ATOM 671 C C . VAL A 1 95 ? -1.183 -10.734 -12.866 1.00 95.50 95 VAL A C 1
ATOM 673 O O . VAL A 1 95 ? -0.569 -9.724 -13.197 1.00 95.50 95 VAL A O 1
ATOM 676 N N . SER A 1 96 ? -2.224 -11.183 -13.564 1.00 93.56 96 SER A N 1
ATOM 677 C CA . SER A 1 96 ? -2.853 -10.411 -14.636 1.00 93.56 96 SER A CA 1
ATOM 678 C C . SER A 1 96 ? -3.826 -9.366 -14.086 1.00 93.56 96 SER A C 1
ATOM 680 O O . SER A 1 96 ? -4.359 -9.501 -12.981 1.00 93.56 96 SER A O 1
ATOM 682 N N . ILE A 1 97 ? -4.144 -8.368 -14.909 1.00 91.62 97 ILE A N 1
ATOM 683 C CA . ILE A 1 97 ? -5.212 -7.394 -14.651 1.00 91.62 97 ILE A CA 1
ATOM 684 C C . ILE A 1 97 ? -6.513 -8.123 -14.267 1.00 91.62 97 ILE A C 1
ATOM 686 O O . ILE A 1 97 ? -6.840 -9.190 -14.789 1.00 91.62 97 ILE A O 1
ATOM 690 N N . GLY A 1 98 ? -7.241 -7.564 -13.303 1.00 90.50 98 GLY A N 1
ATOM 691 C CA . GLY A 1 98 ? -8.471 -8.126 -12.745 1.00 90.50 98 GLY A CA 1
ATOM 692 C C . GLY A 1 98 ? -8.253 -9.215 -11.693 1.00 90.50 98 GLY A C 1
ATOM 693 O O . GLY A 1 98 ? -9.219 -9.635 -11.058 1.00 90.50 98 GLY A O 1
ATOM 694 N N . THR A 1 99 ? -7.010 -9.651 -11.472 1.00 93.75 99 THR A N 1
ATOM 695 C CA . THR A 1 99 ? -6.672 -10.631 -10.432 1.00 93.75 99 THR A CA 1
ATOM 696 C C . THR A 1 99 ? -6.280 -9.926 -9.139 1.00 93.75 99 THR A C 1
ATOM 698 O O . THR A 1 99 ? -5.651 -8.866 -9.150 1.00 93.75 99 THR A O 1
ATOM 701 N N . VAL A 1 100 ? -6.690 -10.516 -8.019 1.00 91.81 100 VAL A N 1
ATOM 702 C CA . VAL A 1 100 ? -6.395 -10.003 -6.683 1.00 91.81 100 VAL A CA 1
ATOM 703 C C . VAL A 1 100 ? -4.987 -10.421 -6.268 1.00 91.81 100 VAL A C 1
ATOM 705 O O . VAL A 1 100 ? -4.635 -11.593 -6.377 1.00 91.81 100 VAL A O 1
ATOM 708 N N . GLY A 1 101 ? -4.213 -9.468 -5.758 1.00 92.44 101 GLY A N 1
ATOM 709 C CA . GLY A 1 101 ? -2.925 -9.700 -5.114 1.00 92.44 101 GLY A CA 1
ATOM 710 C C . GLY A 1 101 ? -2.834 -9.004 -3.758 1.00 92.44 101 GLY A C 1
ATOM 711 O O . GLY A 1 101 ? -3.719 -8.236 -3.381 1.00 92.44 101 GLY A O 1
ATOM 712 N N . ASN A 1 102 ? -1.759 -9.266 -3.022 1.00 92.38 102 ASN A N 1
ATOM 713 C CA . ASN A 1 102 ? -1.487 -8.685 -1.706 1.00 92.38 102 ASN A CA 1
ATOM 714 C C . ASN A 1 102 ? -0.325 -7.677 -1.725 1.00 92.38 102 ASN A C 1
ATOM 716 O O . ASN A 1 102 ? -0.030 -7.070 -0.703 1.00 92.38 102 ASN A O 1
ATOM 720 N N . ALA A 1 103 ? 0.312 -7.447 -2.872 1.00 94.19 103 ALA A N 1
ATOM 721 C CA . ALA A 1 103 ? 1.243 -6.339 -3.039 1.00 94.19 103 ALA A CA 1
ATOM 722 C C . ALA A 1 103 ? 1.102 -5.682 -4.409 1.00 94.19 103 ALA A C 1
ATOM 724 O O . ALA A 1 103 ? 0.587 -6.273 -5.361 1.00 94.19 103 ALA A O 1
ATOM 725 N N . THR A 1 104 ? 1.594 -4.455 -4.515 1.00 95.50 104 THR A N 1
ATOM 726 C CA . THR A 1 104 ? 1.767 -3.764 -5.788 1.00 95.50 104 THR A CA 1
ATOM 727 C C . THR A 1 104 ? 3.132 -3.092 -5.819 1.00 95.50 104 THR A C 1
ATOM 729 O O . THR A 1 104 ? 3.550 -2.470 -4.843 1.00 95.50 104 THR A O 1
ATOM 732 N N . VAL A 1 105 ? 3.815 -3.211 -6.951 1.00 96.38 105 VAL A N 1
ATOM 733 C CA . VAL A 1 105 ? 5.101 -2.562 -7.219 1.00 96.38 105 VAL A CA 1
ATOM 734 C C . VAL A 1 105 ? 4.940 -1.686 -8.439 1.00 96.38 105 VAL A C 1
ATOM 736 O O . VAL A 1 105 ? 4.344 -2.120 -9.426 1.00 96.38 105 VAL A O 1
ATOM 739 N N . TRP A 1 106 ? 5.462 -0.468 -8.385 1.00 95.62 106 TRP A N 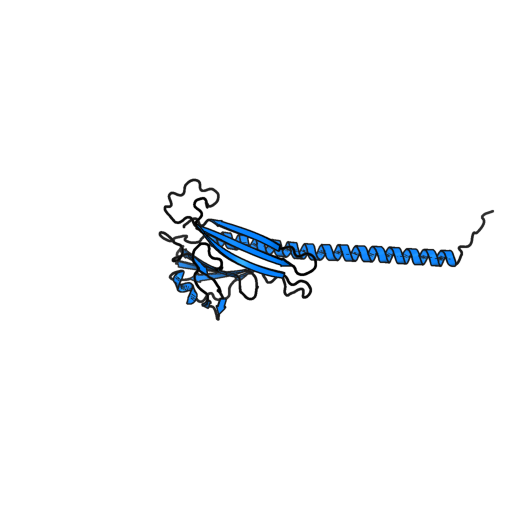1
ATOM 740 C CA . TRP A 1 106 ? 5.472 0.408 -9.544 1.00 95.62 106 TRP A CA 1
ATOM 741 C C . TRP A 1 106 ? 6.744 1.227 -9.641 1.00 95.62 106 TRP A C 1
ATOM 743 O O . TRP A 1 106 ? 7.422 1.493 -8.653 1.00 95.62 106 TRP A O 1
ATOM 753 N N . GLU A 1 107 ? 7.023 1.647 -10.862 1.00 95.19 107 GLU A N 1
ATOM 754 C CA . GLU A 1 107 ? 8.156 2.479 -11.221 1.00 95.19 107 GLU A CA 1
ATOM 755 C C . GLU A 1 107 ? 7.724 3.931 -11.423 1.00 95.19 107 GLU A C 1
ATOM 757 O O . GLU A 1 107 ? 6.603 4.216 -11.864 1.00 95.19 107 GLU A O 1
ATOM 762 N N . TRP A 1 108 ? 8.628 4.852 -11.117 1.00 94.12 108 TRP A N 1
ATOM 763 C CA . TRP A 1 108 ? 8.536 6.257 -11.483 1.00 94.12 108 TRP A CA 1
ATOM 764 C C . TRP A 1 108 ? 9.941 6.851 -11.631 1.00 94.12 108 TRP A C 1
ATOM 766 O O . TRP A 1 108 ? 10.908 6.350 -11.059 1.00 94.12 108 TRP A O 1
ATOM 776 N N . GLU A 1 109 ? 10.059 7.916 -12.412 1.00 93.50 109 GLU A N 1
ATOM 777 C CA . GLU A 1 109 ? 11.313 8.598 -12.713 1.00 93.50 109 GLU A CA 1
ATOM 778 C C . GLU A 1 109 ? 11.157 10.106 -12.480 1.00 93.50 109 GLU A C 1
ATOM 780 O O . GLU A 1 109 ? 10.186 10.721 -12.918 1.00 93.50 109 GLU A O 1
ATOM 785 N N . ASP A 1 110 ? 12.117 10.698 -11.772 1.00 86.62 110 ASP A N 1
ATOM 786 C CA . ASP A 1 110 ? 12.257 12.156 -11.636 1.00 86.62 110 ASP A CA 1
ATOM 787 C C . ASP A 1 110 ? 13.634 12.577 -12.165 1.00 86.62 110 ASP A C 1
ATOM 789 O O . ASP A 1 110 ? 13.753 12.951 -13.327 1.00 86.62 110 ASP A O 1
ATOM 793 N N . ASP A 1 111 ? 14.691 12.378 -11.369 1.00 86.88 111 ASP A N 1
ATOM 794 C CA . ASP A 1 111 ? 16.097 12.456 -11.817 1.00 86.88 111 ASP A CA 1
ATOM 795 C C . ASP A 1 111 ? 16.746 11.065 -11.998 1.00 86.88 111 ASP A C 1
ATOM 797 O O . ASP A 1 111 ? 17.797 10.920 -12.624 1.00 86.88 111 ASP A O 1
ATOM 801 N N . SER A 1 112 ? 16.146 10.036 -11.394 1.00 90.19 112 SER A N 1
ATOM 802 C CA . SER A 1 112 ? 16.557 8.631 -11.479 1.00 90.19 112 SER A CA 1
ATOM 803 C C . SER A 1 112 ? 15.345 7.726 -11.287 1.00 90.19 112 SER A C 1
ATOM 805 O O . SER A 1 112 ? 14.386 8.127 -10.621 1.00 90.19 112 SER A O 1
ATOM 807 N N . THR A 1 113 ? 15.408 6.511 -11.822 1.00 93.06 113 THR A N 1
ATOM 808 C CA . THR A 1 113 ? 14.359 5.503 -11.667 1.00 93.06 113 THR A CA 1
ATOM 809 C C . THR A 1 113 ? 14.253 5.018 -10.218 1.00 93.06 113 THR A C 1
ATOM 811 O O . THR A 1 113 ? 15.234 4.602 -9.592 1.00 93.06 113 THR A O 1
ATOM 814 N N . GLN A 1 114 ? 13.040 5.075 -9.679 1.00 94.50 114 GLN A N 1
ATOM 815 C CA . GLN A 1 114 ? 12.677 4.618 -8.343 1.00 94.50 114 GLN A CA 1
ATOM 816 C C . GLN A 1 114 ? 11.540 3.603 -8.444 1.00 94.50 114 GLN A C 1
ATOM 818 O O . GLN A 1 114 ? 10.635 3.731 -9.271 1.00 94.50 114 GLN A O 1
ATOM 823 N N . CYS A 1 115 ? 11.582 2.604 -7.571 1.00 95.38 115 CYS A N 1
ATOM 824 C CA . CYS A 1 115 ? 10.540 1.607 -7.425 1.00 95.38 115 CYS A CA 1
ATOM 825 C C . CYS A 1 115 ? 9.908 1.750 -6.051 1.00 95.38 115 CYS A C 1
ATOM 827 O O . CYS A 1 115 ? 10.593 1.725 -5.028 1.00 95.38 115 CYS A O 1
ATOM 829 N N . ASP A 1 116 ? 8.589 1.852 -6.044 1.00 95.75 116 ASP A N 1
ATOM 830 C CA . ASP A 1 116 ? 7.787 1.907 -4.837 1.00 95.75 116 ASP A CA 1
ATOM 831 C C . ASP A 1 116 ? 7.019 0.592 -4.676 1.00 95.75 116 ASP A C 1
ATOM 833 O O . ASP A 1 116 ? 6.570 -0.020 -5.650 1.00 95.75 116 ASP A O 1
ATOM 837 N N . LEU A 1 117 ? 6.863 0.169 -3.425 1.00 95.19 117 LEU A N 1
ATOM 838 C CA . LEU A 1 117 ? 6.153 -1.037 -3.020 1.00 95.19 117 LEU A CA 1
ATOM 839 C C . LEU A 1 117 ? 5.076 -0.670 -2.008 1.00 95.19 117 LEU A C 1
ATOM 841 O O . LEU A 1 117 ? 5.346 0.022 -1.026 1.00 95.19 117 LEU A O 1
ATOM 845 N N . LEU A 1 118 ? 3.877 -1.207 -2.218 1.00 94.69 118 LEU A N 1
ATOM 846 C CA . LEU A 1 118 ? 2.878 -1.382 -1.170 1.00 94.69 118 LEU A CA 1
ATOM 847 C C . LEU A 1 118 ? 2.670 -2.873 -0.943 1.00 94.69 118 LEU A C 1
ATOM 849 O O . LEU A 1 118 ? 2.370 -3.603 -1.886 1.00 94.69 118 LEU A O 1
ATOM 853 N N . LEU A 1 119 ? 2.812 -3.310 0.302 1.00 92.94 119 LEU A N 1
ATOM 854 C CA . LEU A 1 119 ? 2.668 -4.706 0.699 1.00 92.94 119 LEU A CA 1
ATOM 855 C C . LEU A 1 119 ? 1.642 -4.812 1.823 1.00 92.94 119 LEU A C 1
ATOM 857 O O . LEU A 1 119 ? 1.736 -4.088 2.810 1.00 92.94 119 LEU A O 1
ATOM 861 N N . ALA A 1 120 ? 0.696 -5.732 1.662 1.00 90.38 120 ALA A N 1
ATOM 862 C CA . ALA A 1 120 ? -0.151 -6.260 2.719 1.00 90.38 120 ALA A CA 1
ATOM 863 C C . ALA A 1 120 ? 0.434 -7.614 3.165 1.00 90.38 120 ALA A C 1
ATOM 865 O O . ALA A 1 120 ? 0.327 -8.604 2.426 1.00 90.38 120 ALA A O 1
ATOM 866 N N . PRO A 1 121 ? 1.121 -7.658 4.317 1.00 83.00 121 PRO A N 1
ATOM 867 C CA . PRO A 1 121 ? 1.736 -8.871 4.839 1.00 83.00 121 PRO A CA 1
ATOM 868 C C . PRO A 1 121 ? 0.722 -9.996 5.104 1.00 83.00 121 PRO A C 1
ATOM 870 O O . PRO A 1 121 ? -0.407 -9.765 5.534 1.00 83.00 121 PRO A O 1
ATOM 873 N N . SER A 1 122 ? 1.127 -11.243 4.845 1.00 67.81 122 SER A N 1
ATOM 874 C CA . SER A 1 122 ? 0.282 -12.436 5.026 1.00 67.81 122 SER A CA 1
ATOM 875 C C . SER A 1 122 ? 0.075 -12.840 6.488 1.00 67.81 122 SER A C 1
ATOM 877 O O . SER A 1 122 ? -0.793 -13.658 6.777 1.00 67.81 122 SER A O 1
ATOM 879 N N . ASP A 1 123 ? 0.885 -12.304 7.402 1.00 63.88 123 ASP A N 1
ATOM 880 C CA . ASP A 1 123 ? 0.689 -12.407 8.853 1.00 63.88 123 ASP A CA 1
ATOM 881 C C . ASP A 1 123 ? -0.451 -11.500 9.356 1.00 63.88 123 ASP A C 1
ATOM 883 O O . ASP A 1 123 ? -0.774 -11.533 10.540 1.00 63.88 123 ASP A O 1
ATOM 887 N N . GLY A 1 124 ? -1.102 -10.754 8.452 1.00 56.44 124 GLY A N 1
ATOM 888 C CA . GLY A 1 124 ? -2.265 -9.915 8.741 1.00 56.44 124 GLY A CA 1
ATOM 889 C C . GLY A 1 124 ? -1.901 -8.514 9.226 1.00 56.44 124 GLY A C 1
ATOM 890 O O . GLY A 1 124 ? -2.792 -7.745 9.582 1.00 56.44 124 GLY A O 1
ATOM 891 N N . VAL A 1 125 ? -0.612 -8.162 9.236 1.00 59.59 125 VAL A N 1
ATOM 892 C CA . VAL A 1 125 ? -0.141 -6.926 9.863 1.00 59.59 125 VAL A CA 1
ATOM 893 C C . VAL A 1 125 ? -0.073 -5.787 8.850 1.00 59.59 125 VAL A C 1
ATOM 895 O O . VAL A 1 125 ? 0.960 -5.503 8.243 1.00 59.59 125 VAL A O 1
ATOM 898 N N . GLY A 1 126 ? -1.204 -5.099 8.706 1.00 76.44 126 GLY A N 1
ATOM 899 C CA . GLY A 1 126 ? -1.245 -3.724 8.227 1.00 76.44 126 GLY A CA 1
ATOM 900 C C . GLY A 1 126 ? -0.840 -3.499 6.768 1.00 76.44 126 GLY A C 1
ATOM 901 O O . GLY A 1 126 ? -0.955 -4.363 5.899 1.00 76.44 126 GLY A O 1
ATOM 902 N N . LEU A 1 127 ? -0.408 -2.270 6.484 1.00 86.19 127 LEU A N 1
ATOM 903 C CA . LEU A 1 127 ? 0.011 -1.833 5.153 1.00 86.19 127 LEU A CA 1
ATOM 904 C C . LEU A 1 127 ? 1.424 -1.276 5.230 1.00 86.19 127 LEU A C 1
ATOM 906 O O . LEU A 1 127 ? 1.663 -0.300 5.937 1.00 86.19 127 LEU A O 1
ATOM 910 N N . LEU A 1 128 ? 2.343 -1.859 4.474 1.00 90.25 128 LEU A N 1
ATOM 911 C CA . LEU A 1 128 ? 3.737 -1.442 4.422 1.00 90.25 128 LEU A CA 1
ATOM 912 C C . LEU A 1 128 ? 4.024 -0.663 3.141 1.00 90.25 128 LEU A C 1
ATOM 914 O O . LEU A 1 128 ? 3.499 -0.990 2.077 1.00 90.25 128 LEU A O 1
ATOM 918 N N . TYR A 1 129 ? 4.894 0.339 3.243 1.00 92.88 129 TYR A N 1
ATOM 919 C CA . TYR A 1 129 ? 5.405 1.110 2.115 1.00 92.88 129 TYR A CA 1
ATOM 920 C C . TYR A 1 129 ? 6.931 1.123 2.102 1.00 92.88 129 TYR A C 1
ATOM 922 O O . TYR A 1 129 ? 7.564 1.432 3.111 1.00 92.88 129 TYR A O 1
ATOM 930 N N . ALA A 1 130 ? 7.526 0.854 0.945 1.00 93.56 130 ALA A N 1
ATOM 931 C CA . ALA A 1 130 ? 8.960 0.993 0.724 1.00 93.56 130 ALA A CA 1
ATOM 932 C C . ALA A 1 130 ? 9.229 1.697 -0.610 1.00 93.56 130 ALA A C 1
ATOM 934 O O . ALA A 1 130 ? 8.406 1.655 -1.522 1.00 93.56 130 ALA A O 1
ATOM 935 N N . SER A 1 131 ? 10.379 2.360 -0.705 1.00 93.62 131 SER A N 1
ATOM 936 C CA . SER A 1 131 ? 10.843 3.042 -1.913 1.00 93.62 131 SER A CA 1
ATOM 937 C C . SER A 1 131 ? 12.344 2.828 -2.038 1.00 93.62 131 SER A C 1
ATOM 939 O O . SER A 1 131 ? 13.077 3.020 -1.063 1.00 93.62 131 SER A O 1
ATOM 941 N N . VAL A 1 132 ? 12.788 2.385 -3.208 1.00 94.44 132 VAL A N 1
ATOM 942 C CA . VAL A 1 132 ? 14.180 2.025 -3.472 1.00 94.44 132 VAL A CA 1
ATOM 943 C C . VAL A 1 132 ? 14.578 2.457 -4.877 1.00 94.44 132 VAL A C 1
ATOM 945 O O . VAL A 1 132 ? 13.779 2.406 -5.812 1.00 94.44 132 VAL A O 1
ATOM 948 N N . ALA A 1 133 ? 15.842 2.840 -5.046 1.00 93.25 133 ALA A N 1
ATOM 949 C CA . ALA A 1 133 ? 16.404 3.040 -6.373 1.00 93.25 133 ALA A CA 1
ATOM 950 C C . ALA A 1 133 ? 16.427 1.702 -7.127 1.00 93.25 133 ALA A C 1
ATOM 952 O O . ALA A 1 133 ? 16.926 0.701 -6.609 1.00 93.25 133 ALA A O 1
ATOM 953 N N . CYS A 1 134 ? 15.915 1.683 -8.352 1.00 92.81 134 CYS A N 1
ATOM 954 C CA . CYS A 1 134 ? 15.840 0.472 -9.163 1.00 92.81 134 CYS A CA 1
ATOM 955 C C . CYS A 1 134 ? 16.180 0.771 -10.622 1.00 92.81 134 CYS A C 1
ATOM 957 O O . CYS A 1 134 ? 16.233 1.929 -11.025 1.00 92.81 134 CYS A O 1
ATOM 959 N N . SER A 1 135 ? 16.436 -0.276 -11.410 1.00 91.38 135 SER A N 1
ATOM 960 C CA . SER A 1 135 ? 16.635 -0.131 -12.856 1.00 91.38 135 SER A CA 1
ATOM 961 C C . SER A 1 135 ? 15.339 -0.324 -13.644 1.00 91.38 135 SER A C 1
ATOM 963 O O . SER A 1 135 ? 15.125 0.359 -14.639 1.00 91.38 135 SER A O 1
ATOM 965 N N . ALA A 1 136 ? 14.467 -1.213 -13.162 1.00 90.81 136 ALA A N 1
ATOM 966 C CA . ALA A 1 136 ? 13.121 -1.433 -13.668 1.00 90.81 136 ALA A CA 1
ATOM 967 C C . ALA A 1 136 ? 12.246 -2.062 -12.573 1.00 90.81 136 ALA A C 1
ATOM 969 O O . ALA A 1 136 ? 12.747 -2.801 -11.717 1.00 90.81 136 ALA A O 1
ATOM 970 N N . ALA A 1 137 ? 10.925 -1.862 -12.641 1.00 91.62 137 ALA A N 1
ATOM 971 C CA . ALA A 1 137 ? 10.001 -2.545 -11.729 1.00 91.62 137 ALA A CA 1
ATOM 972 C C . ALA A 1 137 ? 10.047 -4.076 -11.849 1.00 91.62 137 ALA A C 1
ATOM 974 O O . ALA A 1 137 ? 9.711 -4.753 -10.884 1.00 91.62 137 ALA A O 1
ATOM 975 N N . THR A 1 138 ? 10.494 -4.641 -12.978 1.00 93.69 138 THR A N 1
ATOM 976 C CA . THR A 1 138 ? 10.660 -6.096 -13.171 1.00 93.69 138 THR A CA 1
ATOM 977 C C . THR A 1 138 ? 11.654 -6.734 -12.206 1.00 93.69 138 THR A C 1
ATOM 979 O O . THR A 1 138 ? 11.561 -7.932 -11.942 1.00 93.69 138 THR A O 1
ATOM 982 N N . ASP A 1 139 ? 12.585 -5.948 -11.666 1.00 92.81 139 ASP A N 1
ATOM 983 C CA . ASP A 1 139 ? 13.647 -6.429 -10.782 1.00 92.81 139 ASP A CA 1
ATOM 984 C C . ASP A 1 139 ? 13.173 -6.617 -9.336 1.00 92.81 139 ASP A C 1
ATOM 986 O O . ASP A 1 139 ? 13.983 -6.973 -8.478 1.00 92.81 139 ASP A O 1
ATOM 990 N N . TRP A 1 140 ? 11.878 -6.405 -9.057 1.00 93.31 140 TRP A N 1
ATOM 991 C CA . TRP A 1 140 ? 11.268 -6.388 -7.722 1.00 93.31 140 TRP A CA 1
ATOM 992 C C . TRP A 1 140 ? 11.715 -7.529 -6.800 1.00 93.31 140 TRP A C 1
ATOM 994 O O . TRP A 1 140 ? 11.879 -7.303 -5.601 1.00 93.31 140 TRP A O 1
ATOM 1004 N N . ALA A 1 141 ? 11.960 -8.722 -7.352 1.00 92.56 141 ALA A N 1
ATOM 1005 C CA . ALA A 1 141 ? 12.373 -9.905 -6.597 1.00 92.56 141 ALA A CA 1
ATOM 1006 C C . ALA A 1 141 ? 13.832 -9.872 -6.110 1.00 92.56 141 ALA A C 1
ATOM 1008 O O . ALA A 1 141 ? 14.214 -10.611 -5.207 1.00 92.56 141 ALA A O 1
ATOM 1009 N N . THR A 1 142 ? 14.663 -9.046 -6.742 1.00 91.81 142 THR A N 1
ATOM 1010 C CA . THR A 1 142 ? 16.104 -8.920 -6.470 1.00 91.81 142 THR A CA 1
ATOM 1011 C C . THR A 1 142 ? 16.467 -7.630 -5.744 1.00 91.81 142 THR A C 1
ATOM 1013 O O . THR A 1 142 ? 17.598 -7.493 -5.278 1.00 91.81 142 THR A O 1
ATOM 1016 N N . LEU A 1 143 ? 15.524 -6.688 -5.653 1.00 92.94 143 LEU A N 1
ATOM 1017 C CA . LEU A 1 143 ? 15.703 -5.433 -4.935 1.00 92.94 143 LEU A CA 1
ATOM 1018 C C . LEU A 1 143 ? 15.705 -5.676 -3.423 1.00 92.94 143 LEU A C 1
ATOM 1020 O O . LEU A 1 143 ? 14.913 -6.464 -2.908 1.00 92.94 143 LEU A O 1
ATOM 1024 N N . ASP A 1 144 ? 16.580 -4.954 -2.725 1.00 93.00 144 ASP A N 1
ATOM 1025 C CA . ASP A 1 144 ? 16.549 -4.850 -1.269 1.00 93.00 144 ASP A CA 1
ATOM 1026 C C . ASP A 1 144 ? 15.628 -3.691 -0.879 1.00 93.00 144 ASP A C 1
ATOM 1028 O O . ASP A 1 144 ? 15.975 -2.517 -1.013 1.00 93.00 144 ASP A O 1
ATOM 1032 N N . TRP A 1 145 ? 14.431 -4.033 -0.415 1.00 91.94 145 TRP A N 1
ATOM 1033 C CA . TRP A 1 145 ? 13.407 -3.083 0.010 1.00 91.94 145 TRP A CA 1
ATOM 1034 C C . TRP A 1 145 ? 13.683 -2.491 1.400 1.00 91.94 145 TRP A C 1
ATOM 1036 O O . TRP A 1 145 ? 12.918 -1.646 1.874 1.00 91.94 145 TRP A O 1
ATOM 1046 N N . GLY A 1 146 ? 14.776 -2.901 2.053 1.00 88.12 146 GLY A N 1
ATOM 1047 C CA . GLY A 1 146 ? 15.184 -2.405 3.357 1.00 88.12 146 GLY A CA 1
ATOM 1048 C C . GLY A 1 146 ? 14.137 -2.681 4.435 1.00 88.12 146 GLY A C 1
ATOM 1049 O O . GLY A 1 146 ? 13.532 -3.748 4.491 1.00 88.12 146 GLY A O 1
ATOM 1050 N N . THR A 1 147 ? 13.940 -1.713 5.332 1.00 87.00 147 THR A N 1
ATOM 1051 C CA . THR A 1 147 ? 12.881 -1.760 6.350 1.00 87.00 147 THR A CA 1
ATOM 1052 C C . THR A 1 147 ? 11.708 -0.895 5.889 1.00 87.00 147 THR A C 1
ATOM 1054 O O . THR A 1 147 ? 11.840 0.333 5.895 1.00 87.00 147 THR A O 1
ATOM 1057 N N . PRO A 1 148 ? 10.573 -1.496 5.491 1.00 87.69 148 PRO A N 1
ATOM 1058 C CA . PRO A 1 148 ? 9.401 -0.741 5.076 1.00 87.69 148 PRO A CA 1
ATOM 1059 C C . PRO A 1 148 ? 8.845 0.125 6.205 1.00 87.69 148 PRO A C 1
ATOM 1061 O O . PRO A 1 148 ? 8.955 -0.198 7.388 1.00 87.69 148 PRO A O 1
ATOM 1064 N N . VAL A 1 149 ? 8.189 1.212 5.820 1.00 89.69 149 VAL A N 1
ATOM 1065 C CA . VAL A 1 149 ? 7.415 2.062 6.721 1.00 89.69 149 VAL A CA 1
ATOM 1066 C C . VAL A 1 149 ? 6.025 1.464 6.896 1.00 89.69 149 VAL A C 1
ATOM 1068 O O . VAL A 1 149 ? 5.314 1.243 5.916 1.00 89.69 149 VAL A O 1
ATOM 1071 N N . THR A 1 150 ? 5.614 1.262 8.142 1.00 88.81 150 THR A N 1
ATOM 1072 C CA . THR A 1 150 ? 4.250 0.858 8.492 1.00 88.81 150 THR A CA 1
ATOM 1073 C C . THR A 1 150 ? 3.289 2.039 8.334 1.00 88.81 150 THR A C 1
ATOM 1075 O O . THR A 1 150 ? 3.450 3.069 8.988 1.00 88.81 150 THR A O 1
ATOM 1078 N N . LEU A 1 151 ? 2.305 1.911 7.441 1.00 85.69 151 LEU A N 1
ATOM 1079 C CA . LEU A 1 151 ? 1.238 2.895 7.222 1.00 85.69 151 LEU A CA 1
ATOM 1080 C C . LEU A 1 151 ? 0.006 2.620 8.094 1.00 85.69 151 LEU A C 1
ATOM 1082 O O . LEU A 1 151 ? -0.611 3.564 8.579 1.00 85.69 151 LEU A O 1
ATOM 1086 N N . VAL A 1 152 ? -0.338 1.346 8.283 1.00 82.38 152 VAL A N 1
ATOM 1087 C CA . VAL A 1 152 ? -1.353 0.870 9.239 1.00 82.38 152 VAL A CA 1
ATOM 1088 C C . VAL A 1 152 ? -0.666 -0.147 10.128 1.00 82.38 152 VAL A C 1
ATOM 1090 O O . VAL A 1 152 ? -0.019 -1.043 9.592 1.00 82.38 152 VAL A O 1
ATOM 1093 N N . ASP A 1 153 ? -0.767 0.023 11.442 1.00 73.31 153 ASP A N 1
ATOM 1094 C CA . ASP A 1 153 ? -0.268 -0.953 12.413 1.00 73.31 153 ASP A CA 1
ATOM 1095 C C . ASP A 1 153 ? -1.303 -2.065 12.651 1.00 73.31 153 ASP A C 1
ATOM 1097 O O . ASP A 1 153 ? -2.471 -1.926 12.290 1.00 73.31 153 ASP A O 1
ATOM 1101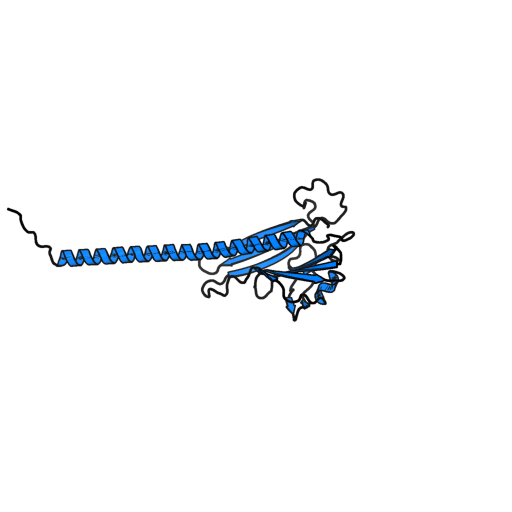 N N . ASP A 1 154 ? -0.884 -3.171 13.249 1.00 66.62 154 ASP A N 1
ATOM 1102 C CA . ASP A 1 154 ? -1.766 -4.260 13.662 1.00 66.62 154 ASP A CA 1
ATOM 1103 C C . ASP A 1 154 ? -2.771 -3.787 14.726 1.00 66.62 154 ASP A C 1
ATOM 1105 O O . ASP A 1 154 ? -2.417 -3.536 15.879 1.00 66.62 154 ASP A O 1
ATOM 1109 N N . PHE A 1 155 ? -4.049 -3.701 14.354 1.00 57.81 155 PHE A N 1
ATOM 1110 C CA . PHE A 1 155 ? -5.144 -3.473 15.297 1.00 57.81 155 PHE A CA 1
ATOM 1111 C C . PHE A 1 155 ? -5.884 -4.770 15.593 1.00 57.81 155 PHE A C 1
ATOM 1113 O O . PHE A 1 155 ? -7.036 -4.940 15.216 1.00 57.81 155 PHE A O 1
ATOM 1120 N N . GLY A 1 156 ? -5.237 -5.675 16.314 1.00 52.06 156 GLY A N 1
ATOM 1121 C CA . GLY A 1 156 ? -5.889 -6.860 16.872 1.00 52.06 156 GLY A CA 1
ATOM 1122 C C . GLY A 1 156 ? -5.123 -7.488 18.031 1.00 52.06 156 GLY A C 1
ATOM 1123 O O . GLY A 1 156 ? -5.731 -8.060 18.933 1.00 52.06 156 GLY A O 1
ATOM 1124 N N . ASN A 1 157 ? -3.800 -7.329 18.069 1.00 50.94 157 ASN A N 1
ATOM 1125 C CA . ASN A 1 157 ? -2.968 -8.072 19.019 1.00 50.94 157 ASN A CA 1
ATOM 1126 C C . ASN A 1 157 ? -2.806 -7.438 20.414 1.00 50.94 157 ASN A C 1
ATOM 1128 O O . ASN A 1 157 ? -2.396 -8.132 21.346 1.00 50.94 157 ASN A O 1
ATOM 1132 N N . ASP A 1 158 ? -3.194 -6.172 20.607 1.00 51.75 158 ASP A N 1
ATOM 1133 C CA . ASP A 1 158 ? -3.119 -5.506 21.921 1.00 51.75 158 ASP A CA 1
ATOM 1134 C C . ASP A 1 158 ? -4.352 -5.744 22.815 1.00 51.75 158 ASP A C 1
ATOM 1136 O O . ASP A 1 158 ? -4.314 -5.467 24.019 1.00 51.75 158 ASP A O 1
ATOM 1140 N N . ASN A 1 159 ? -5.446 -6.284 22.263 1.00 52.28 159 ASN A N 1
ATOM 1141 C CA . ASN A 1 159 ? -6.629 -6.666 23.031 1.00 52.28 159 ASN A CA 1
ATOM 1142 C C . ASN A 1 159 ? -7.010 -8.134 22.752 1.00 52.28 159 ASN A C 1
ATOM 1144 O O . ASN A 1 159 ? -7.691 -8.402 21.764 1.00 52.28 159 ASN A O 1
ATOM 1148 N N . PRO A 1 160 ? -6.644 -9.088 23.631 1.00 54.47 160 PRO A N 1
ATOM 1149 C CA . PRO A 1 160 ? -6.866 -10.520 23.400 1.00 54.47 160 PRO A CA 1
ATOM 1150 C C . PRO A 1 160 ? -8.349 -10.926 23.323 1.00 54.47 160 PRO A C 1
ATOM 1152 O O . PRO A 1 160 ? -8.644 -12.055 22.940 1.00 54.47 160 PRO A O 1
ATOM 1155 N N . ASP A 1 161 ? -9.271 -10.027 23.683 1.00 52.91 161 ASP A N 1
ATOM 1156 C CA . ASP A 1 161 ? -10.717 -10.260 23.638 1.00 52.91 161 ASP A CA 1
ATOM 1157 C C . ASP A 1 161 ? -11.368 -9.838 22.301 1.00 52.91 161 ASP A C 1
ATOM 1159 O O . ASP A 1 161 ? -12.551 -10.110 22.098 1.00 52.91 161 ASP A O 1
ATOM 1163 N N . VAL A 1 162 ? -10.636 -9.181 21.386 1.00 53.62 162 VAL A N 1
ATOM 1164 C CA . VAL A 1 162 ? -11.152 -8.741 20.075 1.00 53.62 162 VAL A CA 1
ATOM 1165 C C . VAL A 1 162 ? -10.173 -9.145 18.973 1.00 53.62 162 VAL A C 1
ATOM 1167 O O . VAL A 1 162 ? -9.247 -8.407 18.652 1.00 53.62 162 VAL A O 1
ATOM 1170 N N . ALA A 1 163 ? -10.400 -10.308 18.360 1.00 56.38 163 ALA A N 1
ATOM 1171 C CA . ALA A 1 163 ? -9.688 -10.688 17.145 1.00 56.38 163 ALA A CA 1
ATOM 1172 C C . ALA A 1 163 ? -10.300 -9.933 15.954 1.00 56.38 163 ALA A C 1
ATOM 1174 O O . ALA A 1 163 ? -11.444 -10.200 15.563 1.00 56.38 163 ALA A O 1
ATOM 1175 N N . ILE A 1 164 ? -9.550 -8.966 15.418 1.00 59.47 164 ILE A N 1
ATOM 1176 C CA . ILE A 1 164 ? -9.855 -8.304 14.147 1.00 59.47 164 ILE A CA 1
ATOM 1177 C C . ILE A 1 164 ? -9.035 -9.008 13.071 1.00 59.47 164 ILE A C 1
ATOM 1179 O O . ILE A 1 164 ? -7.813 -8.901 13.055 1.00 59.47 164 ILE A O 1
ATOM 1183 N N . GLU A 1 165 ? -9.695 -9.736 12.171 1.00 66.06 165 GLU A N 1
ATOM 1184 C CA . GLU A 1 165 ? -9.029 -10.206 10.955 1.00 66.06 165 GLU A CA 1
ATOM 1185 C C . GLU A 1 165 ? -9.145 -9.097 9.905 1.00 66.06 165 GLU A C 1
ATOM 1187 O O . GLU A 1 165 ? -10.228 -8.860 9.354 1.00 66.06 165 GLU A O 1
ATOM 1192 N N . GLN A 1 166 ? -8.033 -8.396 9.673 1.00 72.19 166 GLN A N 1
ATOM 1193 C CA . GLN A 1 166 ? -7.886 -7.405 8.613 1.00 72.19 166 GLN A CA 1
ATOM 1194 C C . GLN A 1 166 ? -7.247 -8.049 7.380 1.00 72.19 166 GLN A C 1
ATOM 1196 O O . GLN A 1 166 ? -6.268 -8.786 7.466 1.00 72.19 166 GLN A O 1
ATOM 1201 N N . SER A 1 167 ? -7.786 -7.738 6.203 1.00 78.81 167 SER A N 1
ATOM 1202 C CA . SER A 1 167 ? -7.179 -8.107 4.924 1.00 78.81 167 SER A CA 1
ATOM 1203 C C . SER A 1 167 ? -7.152 -6.916 3.978 1.00 78.81 167 SER A C 1
ATOM 1205 O O . SER A 1 167 ? -8.164 -6.243 3.769 1.00 78.81 167 SER A O 1
ATOM 1207 N N . ILE A 1 168 ? -5.983 -6.661 3.392 1.00 85.62 168 ILE A N 1
ATOM 1208 C CA . ILE A 1 168 ? -5.787 -5.629 2.377 1.00 85.62 168 ILE A CA 1
ATOM 1209 C C . ILE A 1 168 ? -5.421 -6.316 1.066 1.00 85.62 168 ILE A C 1
ATOM 1211 O O . ILE A 1 168 ? -4.523 -7.151 1.004 1.00 85.62 168 ILE A O 1
ATOM 1215 N N . ALA A 1 169 ? -6.143 -5.962 0.012 1.00 89.62 169 ALA A N 1
ATOM 1216 C CA . ALA A 1 169 ? -6.022 -6.570 -1.298 1.00 89.62 169 ALA A CA 1
ATOM 1217 C C . ALA A 1 169 ? -5.887 -5.502 -2.384 1.00 89.62 169 ALA A C 1
ATOM 1219 O O . ALA A 1 169 ? -6.575 -4.478 -2.363 1.00 89.62 169 ALA A O 1
ATOM 1220 N N . PHE A 1 170 ? -5.039 -5.777 -3.368 1.00 92.31 170 PHE A N 1
ATOM 1221 C CA . PHE A 1 170 ? -4.781 -4.926 -4.521 1.00 92.31 170 PHE A CA 1
ATOM 1222 C C . PHE A 1 170 ? -5.338 -5.573 -5.784 1.00 92.31 170 PHE A C 1
ATOM 1224 O O . PHE A 1 170 ? -5.275 -6.787 -5.976 1.00 92.31 170 PHE A O 1
ATOM 1231 N N . THR A 1 171 ? -5.902 -4.768 -6.675 1.00 93.00 171 THR A N 1
ATOM 1232 C CA . THR A 1 171 ? -6.364 -5.232 -7.986 1.00 93.00 171 THR A CA 1
ATOM 1233 C C . THR A 1 171 ? -6.152 -4.133 -9.009 1.00 93.00 171 THR A C 1
ATOM 1235 O O . THR A 1 171 ? -6.659 -3.024 -8.840 1.00 93.00 171 THR A O 1
ATOM 1238 N N . ALA A 1 172 ? -5.433 -4.444 -10.084 1.00 91.56 172 ALA A N 1
ATOM 1239 C CA . ALA A 1 172 ? -5.367 -3.584 -11.258 1.00 91.56 172 ALA A CA 1
ATOM 1240 C C . ALA A 1 172 ? -6.598 -3.827 -12.134 1.00 91.56 172 ALA A C 1
ATOM 1242 O O . ALA A 1 172 ? -7.006 -4.973 -12.321 1.00 91.56 172 ALA A O 1
ATOM 1243 N N . GLN A 1 173 ? -7.208 -2.766 -12.648 1.00 89.62 173 GLN A N 1
ATOM 1244 C CA . GLN A 1 173 ? -8.391 -2.825 -13.503 1.00 89.62 173 GLN A CA 1
ATOM 1245 C C . GLN A 1 173 ? -8.199 -1.890 -14.693 1.00 89.62 173 GLN A C 1
ATOM 1247 O O . GLN A 1 173 ? -7.815 -0.739 -14.508 1.00 89.62 173 GLN A O 1
ATOM 1252 N N . GLU A 1 174 ? -8.500 -2.366 -15.897 1.00 83.94 174 GLU A N 1
ATOM 1253 C CA . GLU A 1 174 ? -8.692 -1.487 -17.050 1.00 83.94 174 GLU A CA 1
ATOM 1254 C C . GLU A 1 174 ? -10.053 -0.809 -16.921 1.00 83.94 174 GLU A C 1
ATOM 1256 O O . GLU A 1 174 ? -11.092 -1.467 -16.827 1.00 83.94 174 GLU A O 1
ATOM 1261 N N . GLU A 1 175 ? -10.061 0.518 -16.887 1.00 76.56 175 GLU A N 1
ATOM 1262 C CA . GLU A 1 175 ? -11.291 1.287 -16.780 1.00 76.56 175 GLU A CA 1
ATOM 1263 C C . GLU A 1 175 ? -11.203 2.496 -17.712 1.00 76.56 175 GLU A C 1
ATOM 1265 O O . GLU A 1 175 ? -10.585 3.513 -17.400 1.00 76.56 175 GLU A O 1
ATOM 1270 N N . GLU A 1 176 ? -11.885 2.412 -18.859 1.00 67.50 176 GLU A N 1
ATOM 1271 C CA . GLU A 1 176 ? -11.851 3.468 -19.877 1.00 67.50 176 GLU A CA 1
ATOM 1272 C C . GLU A 1 176 ? -12.332 4.833 -19.361 1.00 67.50 176 GLU A C 1
ATOM 1274 O O . GLU A 1 176 ? -11.997 5.876 -19.923 1.00 67.50 176 GLU A O 1
ATOM 1279 N N . THR A 1 177 ? -13.124 4.849 -18.290 1.00 70.88 177 THR A N 1
ATOM 1280 C CA . THR A 1 177 ? -13.635 6.067 -17.658 1.00 70.88 177 THR A CA 1
ATOM 1281 C C . THR A 1 177 ? -12.805 6.539 -16.469 1.00 70.88 177 THR A C 1
ATOM 1283 O O . THR A 1 177 ? -13.130 7.587 -15.907 1.00 70.88 177 THR A O 1
ATOM 1286 N N . CYS A 1 178 ? -11.754 5.815 -16.070 1.00 72.88 178 CYS A N 1
ATOM 1287 C CA . CYS A 1 178 ? -10.919 6.238 -14.953 1.00 72.88 178 CYS A CA 1
ATOM 1288 C C . CYS A 1 178 ? -10.139 7.487 -15.351 1.00 72.88 178 CYS A C 1
ATOM 1290 O O . CYS A 1 178 ? -9.360 7.483 -16.302 1.00 72.88 178 CYS A O 1
ATOM 1292 N N . ARG A 1 179 ? -10.387 8.584 -14.637 1.00 70.44 179 ARG A N 1
ATOM 1293 C CA . ARG A 1 179 ? -9.723 9.865 -14.856 1.00 70.44 179 ARG A CA 1
ATOM 1294 C C . ARG A 1 179 ? -9.337 10.463 -13.513 1.00 70.44 179 ARG A C 1
ATOM 1296 O O . ARG A 1 179 ? -10.189 10.516 -12.618 1.00 70.44 179 ARG A O 1
ATOM 1303 N N . PRO A 1 180 ? -8.098 10.951 -13.358 1.00 69.38 180 PRO A N 1
ATOM 1304 C CA . PRO A 1 180 ? -7.757 11.779 -12.217 1.00 69.38 180 PRO A CA 1
ATOM 1305 C C . PRO A 1 180 ? -8.646 13.025 -12.191 1.00 69.38 180 PRO A C 1
ATOM 1307 O O . PRO A 1 180 ? -9.058 13.554 -13.230 1.00 69.38 180 PRO A O 1
ATOM 1310 N N . PHE A 1 181 ? -8.982 13.477 -10.987 1.00 66.00 181 PHE A N 1
ATOM 1311 C CA . PHE A 1 181 ? -9.885 14.606 -10.799 1.00 66.00 181 PHE A CA 1
ATOM 1312 C C . PHE A 1 181 ? -9.353 15.860 -11.514 1.00 66.00 181 PHE A C 1
ATOM 1314 O O . PHE A 1 181 ? -8.205 16.251 -11.322 1.00 66.00 181 PHE A O 1
ATOM 1321 N N . GLY A 1 182 ? -10.199 16.500 -12.327 1.00 65.44 182 GLY A N 1
ATOM 1322 C CA . GLY A 1 182 ? -9.870 17.753 -13.019 1.00 65.44 182 GLY A CA 1
ATOM 1323 C C . GLY A 1 182 ? -9.321 17.616 -14.444 1.00 65.44 182 GLY A C 1
ATOM 1324 O O . GLY A 1 182 ? -9.133 18.640 -15.097 1.00 65.44 182 GLY A O 1
ATOM 1325 N N . LEU A 1 183 ? -9.122 16.400 -14.968 1.00 66.56 183 LEU A N 1
ATOM 1326 C CA . LEU A 1 183 ? -8.700 16.182 -16.359 1.00 66.56 183 LEU A CA 1
ATOM 1327 C C . LEU A 1 183 ? -9.887 15.837 -17.266 1.00 66.56 183 LEU A C 1
ATOM 1329 O O . LEU A 1 183 ? -10.534 14.798 -17.120 1.00 66.56 183 LEU A O 1
ATOM 1333 N N . THR A 1 184 ? -10.176 16.718 -18.225 1.00 63.22 184 THR A N 1
ATOM 1334 C CA . THR A 1 184 ? -11.284 16.550 -19.178 1.00 63.22 184 THR A CA 1
ATOM 1335 C C . THR A 1 184 ? -10.870 15.867 -20.478 1.00 63.22 184 THR A C 1
ATOM 1337 O O . THR A 1 184 ? -11.715 15.197 -21.073 1.00 63.22 184 THR A O 1
ATOM 1340 N N . ASP A 1 185 ? -9.602 15.971 -20.889 1.00 62.09 185 ASP A N 1
ATOM 1341 C CA . ASP A 1 185 ? -9.089 15.299 -22.088 1.00 62.09 185 ASP A CA 1
ATOM 1342 C C . ASP A 1 185 ? -7.552 15.172 -22.047 1.00 62.09 185 ASP A C 1
ATOM 1344 O O . ASP A 1 185 ? -6.834 16.092 -22.451 1.00 62.09 185 ASP A O 1
ATOM 1348 N N . PRO A 1 186 ? -7.000 14.082 -21.490 1.00 54.78 186 PRO A N 1
ATOM 1349 C CA . PRO A 1 186 ? -5.585 13.814 -21.636 1.00 54.78 186 PRO A CA 1
ATOM 1350 C C . PRO A 1 186 ? -5.401 13.283 -23.060 1.00 54.78 186 PRO A C 1
ATOM 1352 O O . PRO A 1 186 ? -5.911 12.217 -23.392 1.00 54.78 186 PRO A O 1
ATOM 1355 N N . GLY A 1 187 ? -4.679 14.006 -23.916 1.00 53.06 187 GLY A N 1
ATOM 1356 C CA . GLY A 1 187 ? -4.221 13.516 -25.227 1.00 53.06 187 GLY A CA 1
ATOM 1357 C C . GLY A 1 187 ? -3.210 12.364 -25.116 1.00 53.06 187 GLY A C 1
ATOM 1358 O O . GLY A 1 187 ? -2.251 12.311 -25.876 1.00 53.06 187 GLY A O 1
ATOM 1359 N N . VAL A 1 188 ? -3.391 11.493 -24.125 1.00 54.78 188 VAL A N 1
ATOM 1360 C CA . VAL A 1 188 ? -2.541 10.376 -23.749 1.00 54.78 188 VAL A CA 1
ATOM 1361 C C . VAL A 1 188 ? -3.193 9.134 -24.344 1.00 54.78 188 VAL A C 1
ATOM 1363 O O . VAL A 1 188 ? -4.272 8.707 -23.930 1.00 54.78 188 VAL A O 1
ATOM 1366 N N . SER A 1 189 ? -2.578 8.612 -25.400 1.00 50.28 189 SER A N 1
ATOM 1367 C CA . SER A 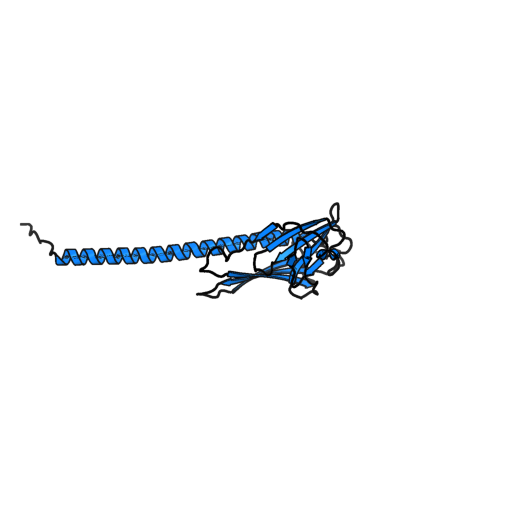1 189 ? -2.895 7.302 -25.958 1.00 50.28 189 SER A CA 1
ATOM 1368 C C . SER A 1 189 ? -2.188 6.243 -25.107 1.00 50.28 189 SER A C 1
ATOM 1370 O O . SER A 1 189 ? -0.982 6.060 -25.268 1.00 50.28 189 SER A O 1
ATOM 1372 N N . GLY A 1 190 ? -2.920 5.597 -24.198 1.00 58.47 190 GLY A N 1
ATOM 1373 C CA . GLY A 1 190 ? -2.409 4.602 -23.248 1.00 58.47 190 GLY A CA 1
ATOM 1374 C C . GLY A 1 190 ? -3.521 3.716 -22.663 1.00 58.47 190 GLY A C 1
ATOM 1375 O O . GLY A 1 190 ? -4.710 3.958 -22.913 1.00 58.47 190 GLY A O 1
ATOM 1376 N N . GLU A 1 191 ? -3.126 2.660 -21.951 1.00 63.88 191 GLU A N 1
ATOM 1377 C CA . GLU A 1 191 ? -4.009 1.734 -21.232 1.00 63.88 191 GLU A CA 1
ATOM 1378 C C . GLU A 1 191 ? -4.549 2.388 -19.955 1.00 63.88 191 GLU A C 1
ATOM 1380 O O . GLU A 1 191 ? -3.865 2.444 -18.941 1.00 63.88 191 GLU A O 1
ATOM 1385 N N . ARG A 1 192 ? -5.816 2.816 -19.950 1.00 78.31 192 ARG A N 1
ATOM 1386 C CA . ARG A 1 192 ? -6.406 3.466 -18.767 1.00 78.31 192 ARG A CA 1
ATOM 1387 C C . ARG A 1 192 ? -6.537 2.496 -17.597 1.00 78.31 192 ARG A C 1
ATOM 1389 O O . ARG A 1 192 ? -7.498 1.725 -17.524 1.00 78.31 192 ARG A O 1
ATOM 1396 N N . LEU A 1 193 ? -5.601 2.582 -16.658 1.00 84.19 193 LEU A N 1
ATOM 1397 C CA . LEU A 1 193 ? -5.530 1.690 -15.506 1.00 84.19 193 LEU A CA 1
ATOM 1398 C C . LEU A 1 193 ? -5.988 2.363 -14.212 1.00 84.19 193 LEU A C 1
ATOM 1400 O O . LEU A 1 193 ? -5.667 3.510 -13.891 1.00 84.19 193 LEU A O 1
ATOM 1404 N N . ALA A 1 194 ? -6.722 1.591 -13.424 1.00 87.62 194 ALA A N 1
ATOM 1405 C CA . ALA A 1 194 ? -7.109 1.906 -12.065 1.00 87.62 194 ALA A CA 1
ATOM 1406 C C . ALA A 1 194 ? -6.506 0.868 -11.121 1.00 87.62 194 ALA A C 1
ATOM 1408 O O . ALA A 1 194 ? -6.677 -0.334 -11.332 1.00 87.62 194 ALA A O 1
ATOM 1409 N N . LEU A 1 195 ? -5.866 1.315 -10.042 1.00 90.94 195 LEU A N 1
ATOM 1410 C CA . LEU A 1 195 ? -5.557 0.431 -8.926 1.00 90.94 195 LEU A CA 1
ATOM 1411 C C . LEU A 1 195 ? -6.638 0.556 -7.855 1.00 90.94 195 LEU A C 1
ATOM 1413 O O . LEU A 1 195 ? -6.971 1.648 -7.387 1.00 90.94 195 LEU A O 1
ATOM 1417 N N . VAL A 1 196 ? -7.189 -0.585 -7.470 1.00 90.75 196 VAL A N 1
ATOM 1418 C CA . VAL A 1 196 ? -8.153 -0.725 -6.390 1.00 90.75 196 VAL A CA 1
ATOM 1419 C C . VAL A 1 196 ? -7.451 -1.320 -5.181 1.00 90.75 196 VAL A C 1
ATOM 1421 O O . VAL A 1 196 ? -6.912 -2.420 -5.269 1.00 90.75 196 VAL A O 1
ATOM 1424 N N . ILE A 1 197 ? -7.540 -0.626 -4.051 1.00 89.81 197 ILE A N 1
ATOM 1425 C CA . ILE A 1 197 ? -7.198 -1.150 -2.731 1.00 89.81 197 ILE A CA 1
ATOM 1426 C C . ILE A 1 197 ? -8.510 -1.498 -2.027 1.00 89.81 197 ILE A C 1
ATOM 1428 O O . ILE A 1 197 ? -9.408 -0.658 -1.927 1.00 89.81 197 ILE A O 1
ATOM 1432 N N . THR A 1 198 ? -8.641 -2.737 -1.572 1.00 87.81 198 THR A N 1
ATOM 1433 C CA . THR A 1 198 ? -9.788 -3.209 -0.792 1.00 87.81 198 THR A CA 1
ATOM 1434 C C . THR A 1 198 ? -9.305 -3.591 0.592 1.00 87.81 198 THR A C 1
ATOM 1436 O O . THR A 1 198 ? -8.453 -4.462 0.710 1.00 87.81 198 THR A O 1
ATOM 1439 N N . VAL A 1 199 ? -9.860 -2.955 1.616 1.00 84.81 199 VAL A N 1
ATOM 1440 C CA . VAL A 1 199 ? -9.656 -3.302 3.023 1.00 84.81 199 VAL A CA 1
ATOM 1441 C C . VAL A 1 199 ? -10.921 -3.992 3.507 1.00 84.81 199 VAL A C 1
ATOM 1443 O O . VAL A 1 199 ? -12.019 -3.464 3.307 1.00 84.81 199 VAL A O 1
ATOM 1446 N N . SER A 1 200 ? -10.780 -5.183 4.079 1.00 79.25 200 SER A N 1
ATOM 1447 C CA . SER A 1 200 ? -11.878 -5.906 4.716 1.00 79.25 200 SER A CA 1
ATOM 1448 C C . SER A 1 200 ? -11.506 -6.198 6.159 1.00 79.25 200 SER A C 1
ATOM 1450 O O . SER A 1 200 ? -10.504 -6.873 6.389 1.00 79.25 200 SER A O 1
ATOM 1452 N N . ASP A 1 201 ? -12.336 -5.734 7.086 1.00 74.19 201 ASP A N 1
ATOM 1453 C CA . ASP A 1 201 ? -12.196 -6.001 8.514 1.00 74.19 201 ASP A CA 1
ATOM 1454 C C . ASP A 1 201 ? -13.369 -6.868 8.982 1.00 74.19 201 ASP A C 1
ATOM 1456 O O . ASP A 1 201 ? -14.537 -6.593 8.666 1.00 74.19 201 ASP A O 1
ATOM 1460 N N . THR A 1 202 ? -13.064 -7.916 9.749 1.00 67.75 202 THR A N 1
ATOM 1461 C CA . THR A 1 202 ? -14.075 -8.760 10.398 1.00 67.75 202 THR A CA 1
ATOM 1462 C C . THR A 1 202 ? -13.859 -8.808 11.908 1.00 67.75 202 THR A C 1
ATOM 1464 O O . THR A 1 202 ? -12.792 -9.170 12.394 1.00 67.75 202 THR A O 1
ATOM 1467 N N . LEU A 1 203 ? -14.893 -8.412 12.658 1.00 61.59 203 LEU A N 1
ATOM 1468 C CA . LEU A 1 203 ? -14.917 -8.418 14.124 1.00 61.59 203 LEU A CA 1
ATOM 1469 C C . LEU A 1 203 ? -15.536 -9.725 14.646 1.00 61.59 203 LEU A C 1
ATOM 1471 O O . LEU A 1 203 ? -16.644 -10.087 14.237 1.00 61.59 203 LEU A O 1
ATOM 1475 N N . THR A 1 204 ? -14.879 -10.398 15.597 1.00 59.44 204 THR A N 1
ATOM 1476 C CA . THR A 1 204 ? -15.402 -11.611 16.263 1.00 59.44 204 THR A CA 1
ATOM 1477 C C . THR A 1 204 ? -15.358 -11.511 17.800 1.00 59.44 204 THR A C 1
ATOM 1479 O O . THR A 1 204 ? -14.379 -10.982 18.321 1.00 59.44 204 THR A O 1
ATOM 1482 N N . PRO A 1 205 ? -16.332 -12.085 18.556 1.00 54.47 205 PRO A N 1
ATOM 1483 C CA . PRO A 1 205 ? -17.802 -12.122 18.390 1.00 54.47 205 PRO A CA 1
ATOM 1484 C C . PRO A 1 205 ? -18.451 -11.008 19.259 1.00 54.47 205 PRO A C 1
ATOM 1486 O O . PRO A 1 205 ? -17.894 -10.662 20.283 1.00 54.47 205 PRO A O 1
ATOM 1489 N N . GLU A 1 206 ? -19.515 -10.279 18.887 1.00 44.22 206 GLU A N 1
ATOM 1490 C CA . GLU A 1 206 ? -20.944 -10.573 19.190 1.00 44.22 206 GLU A CA 1
ATOM 1491 C C . GLU A 1 206 ? -21.885 -10.009 18.096 1.00 44.22 206 GLU A C 1
ATOM 1493 O O . GLU A 1 206 ? -23.078 -10.306 18.045 1.00 44.22 206 GLU A O 1
ATOM 1498 N N . HIS A 1 207 ? -21.324 -9.227 17.173 1.00 47.59 207 HIS A N 1
ATOM 1499 C CA . HIS A 1 207 ? -21.973 -8.697 15.981 1.00 47.59 207 HIS A CA 1
ATOM 1500 C C . HIS A 1 207 ? -20.939 -8.709 14.855 1.00 47.59 207 HIS A C 1
ATOM 1502 O O . HIS A 1 207 ? -20.130 -7.790 14.755 1.00 47.59 207 HIS A O 1
ATOM 1508 N N . ALA A 1 208 ? -20.945 -9.762 14.033 1.00 50.62 208 ALA A N 1
ATOM 1509 C CA . ALA A 1 208 ? -20.107 -9.841 12.840 1.00 50.62 208 ALA A CA 1
ATOM 1510 C C . ALA A 1 208 ? -20.535 -8.737 11.860 1.00 50.62 208 ALA A C 1
ATOM 1512 O O . ALA A 1 208 ? -21.480 -8.894 11.086 1.00 50.62 208 ALA A O 1
ATOM 1513 N N . LEU A 1 209 ? -19.882 -7.584 11.958 1.00 56.34 209 LEU A N 1
ATOM 1514 C CA . LEU A 1 209 ? -19.954 -6.524 10.972 1.00 56.34 209 LEU A CA 1
ATOM 1515 C C . LEU A 1 209 ? -18.740 -6.697 10.071 1.00 56.34 209 LEU A C 1
ATOM 1517 O O . LEU A 1 209 ? -17.608 -6.533 10.511 1.00 56.34 209 LEU A O 1
ATOM 1521 N N . GLU A 1 210 ? -18.998 -7.067 8.823 1.00 62.12 210 GLU A N 1
ATOM 1522 C CA . GLU A 1 210 ? -17.998 -7.025 7.766 1.00 62.12 210 GLU A CA 1
ATOM 1523 C C . GLU A 1 210 ? -17.958 -5.588 7.244 1.00 62.12 210 GLU A C 1
ATOM 1525 O O . GLU A 1 210 ? -18.928 -5.105 6.648 1.00 62.12 210 GLU A O 1
ATOM 1530 N N . GLN A 1 211 ? -16.860 -4.883 7.505 1.00 70.38 211 GLN A N 1
ATOM 1531 C CA . GLN A 1 211 ? -16.626 -3.577 6.904 1.00 70.38 211 GLN A CA 1
ATOM 1532 C C . GLN A 1 211 ? -15.698 -3.743 5.713 1.00 70.38 211 GLN A C 1
ATOM 1534 O O . GLN A 1 211 ? -14.603 -4.283 5.830 1.00 70.38 211 GLN A O 1
ATOM 1539 N N . LYS A 1 212 ? -16.170 -3.290 4.550 1.00 77.88 212 LYS A N 1
ATOM 1540 C CA . LYS A 1 212 ? -15.392 -3.259 3.314 1.00 77.88 212 LYS A CA 1
ATOM 1541 C C . LYS A 1 212 ? -15.201 -1.828 2.875 1.00 77.88 212 LYS A C 1
ATOM 1543 O O . LYS A 1 212 ? -16.159 -1.162 2.478 1.00 77.88 212 LYS A O 1
ATOM 1548 N N . GLN A 1 213 ? -13.954 -1.389 2.886 1.00 82.81 213 GLN A N 1
ATOM 1549 C CA . GLN A 1 213 ? -13.559 -0.113 2.331 1.00 82.81 213 GLN A CA 1
ATOM 1550 C C . GLN A 1 213 ? -12.831 -0.344 1.016 1.00 82.81 213 GLN A C 1
ATOM 1552 O O . GLN A 1 213 ? -11.848 -1.074 0.940 1.00 82.81 213 GLN A O 1
ATOM 1557 N N . LYS A 1 214 ? -13.334 0.281 -0.048 1.00 86.69 214 LYS A N 1
ATOM 1558 C CA . LYS A 1 214 ? -12.732 0.206 -1.375 1.00 86.69 214 LYS A CA 1
ATOM 1559 C C . LYS A 1 214 ? -12.277 1.589 -1.789 1.00 86.69 214 LYS A C 1
ATOM 1561 O O . LYS A 1 214 ? -13.084 2.510 -1.904 1.00 86.69 214 LYS A O 1
ATOM 1566 N N . VAL A 1 215 ? -10.989 1.708 -2.063 1.00 88.00 215 VAL A N 1
ATOM 1567 C CA . VAL A 1 215 ? -10.363 2.938 -2.520 1.00 88.00 215 VAL A CA 1
ATOM 1568 C C . VAL A 1 215 ? -9.807 2.702 -3.913 1.00 88.00 215 VAL A C 1
ATOM 1570 O O . VAL A 1 215 ? -9.061 1.758 -4.154 1.00 88.00 215 VAL A O 1
ATOM 1573 N N . ARG A 1 216 ? -10.220 3.544 -4.857 1.00 88.81 216 ARG A N 1
ATOM 1574 C CA . ARG A 1 216 ? -9.818 3.454 -6.261 1.00 88.81 216 ARG A CA 1
ATOM 1575 C C . ARG A 1 216 ? -8.938 4.642 -6.617 1.00 88.81 216 ARG A C 1
ATOM 1577 O O . ARG A 1 216 ? -9.332 5.784 -6.386 1.00 88.81 216 ARG A O 1
ATOM 1584 N N . THR A 1 217 ? -7.805 4.364 -7.247 1.00 89.12 217 THR A N 1
ATOM 1585 C CA . THR A 1 217 ? -6.870 5.366 -7.762 1.00 89.12 217 THR A CA 1
ATOM 1586 C C . THR A 1 217 ? -6.723 5.183 -9.264 1.00 89.12 217 THR A C 1
ATOM 1588 O O . THR A 1 217 ? -6.249 4.144 -9.711 1.00 89.12 217 THR A O 1
ATOM 1591 N N . CYS A 1 218 ? -7.133 6.187 -10.039 1.00 88.06 218 CYS A N 1
ATOM 1592 C CA . CYS A 1 218 ? -6.844 6.230 -11.471 1.00 88.06 218 CYS A CA 1
ATOM 1593 C C . CYS A 1 218 ? -5.388 6.635 -11.672 1.00 88.06 218 CYS A C 1
ATOM 1595 O O . CYS A 1 218 ? -4.957 7.648 -11.113 1.00 88.06 218 CYS A O 1
ATOM 1597 N N . LEU A 1 219 ? -4.653 5.862 -12.461 1.00 86.88 219 LEU A N 1
ATOM 1598 C CA . LEU A 1 219 ? -3.265 6.155 -12.784 1.00 86.88 219 LEU A CA 1
ATOM 1599 C C . LEU A 1 219 ? -3.240 7.140 -13.953 1.00 86.88 219 LEU A C 1
ATOM 1601 O O . LEU A 1 219 ? -3.957 6.966 -14.931 1.00 86.88 219 LEU A O 1
ATOM 1605 N N . LEU A 1 220 ? -2.483 8.228 -13.816 1.00 81.44 220 LEU A N 1
ATOM 1606 C CA . LEU A 1 220 ? -2.472 9.305 -14.811 1.00 81.44 220 LEU A CA 1
ATOM 1607 C C . LEU A 1 220 ? -1.670 8.939 -16.063 1.00 81.44 220 LEU A C 1
ATOM 1609 O O . LEU A 1 220 ? -2.009 9.381 -17.158 1.00 81.44 220 LEU A O 1
ATOM 1613 N N . ASN A 1 221 ? -0.574 8.207 -15.866 1.00 79.94 221 ASN A N 1
ATOM 1614 C CA . ASN A 1 221 ? 0.442 7.995 -16.893 1.00 79.94 221 ASN A CA 1
ATOM 1615 C C . ASN A 1 221 ? 0.229 6.709 -17.698 1.00 79.94 221 ASN A C 1
ATOM 1617 O O . ASN A 1 221 ? 0.934 6.515 -18.682 1.00 79.94 221 ASN A O 1
ATOM 1621 N N . PHE A 1 222 ? -0.720 5.868 -17.276 1.00 76.62 222 PHE A N 1
ATOM 1622 C CA . PHE A 1 222 ? -1.096 4.622 -17.933 1.00 76.62 222 PHE A CA 1
ATOM 1623 C C . PHE A 1 222 ? -2.368 4.853 -18.754 1.00 76.62 222 PHE A C 1
ATOM 1625 O O . PHE A 1 222 ? -3.368 5.358 -18.182 1.00 76.62 222 PHE A O 1
#

Radius of gyration: 27.65 Å; chains: 1; bounding box: 65×34×96 Å

Organism: NCBI:txid765912

Sequence (222 aa):
MHRQSGLSLVSLMVGLTLSLLSVAAMMAMYKITVGISVSARQAAELTAQIDTALLVAQKKLQAAGYGLTSPAYGTNLFVLQDAALDGGALTGSAVSIGTVGNATVWEWEDDSTQCDLLLAPSDGVGLLYASVACSAATDWATLDWGTPVTLVDDFGNDNPDVAIEQSIAFTAQEEETCRPFGLTDPGVSGERLALVITVSDTLTPEHALEQKQKVRTCLLNF

Foldseek 3Di:
DDDPDDDDPVNVVVVVVVVVVVVVVVVVVVVVVVVVVVVVVLVVVQVVLVVQLLVVVLVVLLQFCAPHDFDDEPWFKFAFAPWDQDQQFIDGDTDDAPDKHQKMWGWHDDPAIKIKMWGCHPVQFAIWIFMDGDPTSVCRRVDRRDDTDGSHGDPAPVDVVKHKRKGKIKGKHQDPPQDDPPDPDDPQPHRWIKIKIWIWIFIDDDDTDTDIDIDIHTHHND